Protein 4YWR (pdb70)

Sequence (228 aa):
RPPTVLCFSGLLDPSGGAGLQADIEAIGQSGAHAAIACTALTIIQNSQQVFGFEEATSKELLLAQANAVVGDLPIKCVKSGMLGTTDNIAALAEFLRRAHPDYQYVLLDPVLVANSGGSLGDQATLVKAFVELIPLATLITPNTVELRALTGVTDLDQATQKLFEMGAKAVLVKGGHEDTPDFIKNSLYIDGELAASSSTCPRCSLASFIAGRLALGDSLKKIAVQHHAEETWLFGVL

Organism: Acinetobacter baumannii (strain IS-123) (NCBI:txid903899)

Solvent-accessible surface area: 9865 Å² total; per-residue (Å²): 197,23,0,0,0,0,0,1,3,64,8,80,61,19,66,37,27,20,75,30,8,79,86,8,0,40,109,2,24,4,79,21,9,42,0,19,0,0,101,3,96,26,61,90,139,88,24,121,26,59,128,40,18,57,97,114,105,0,34,55,47,0,78,75,21,40,80,114,58,69,12,106,0,0,12,0,2,13,2,7,44,58,76,0,1,47,4,0,0,95,7,9,127,71,36,115,115,29,58,1,0,0,17,0,28,1,51,12,153,48,54,16,66,13,10,87,66,76,73,3,31,68,22,1,79,69,0,0,52,54,0,32,0,0,0,0,53,27,97,19,0,90,32,7,9,71,33,108,65,35,102,119,0,4,90,84,0,28,89,44,31,10,107,1,0,0,7,25,10,18,100,117,66,76,131,96,94,22,9,4,18,0,35,54,112,13,128,98,39,29,79,32,55,0,34,89,51,79,4,2,6,10,0,0,0,49,4,9,67,65,27,64,29,112,77,0,6,110,73,0,48,85,49,31,55,61,110,107

InterPro domains:
  IPR004399 Hydroxymethylpyrimidine kinase/phosphomethylpyrimidine kinase domain [cd01169] (4-241)
  IPR013749 Pyridoxamine kinase/Phosphomethylpyrimidine kinase [PF08543] (12-241)
  IPR029056 Ribokinase-like [G3DSA:3.40.1190.20] (1-237)
  IPR029056 Ribokinase-like [SSF53613] (1-240)

Radius of gyration: 16.06 Å; Cα contacts (8 Å, |Δi|>4): 546; chains: 1; bounding box: 39×38×37 Å

GO terms:
  GO:0008902 hydroxymethylpyrimidine kinase activity (F, EXP)

Secondary structure (DSSP, 8-state):
--EEEEEEEE-TTSSSBHHHHHHHHHHHTSEEEEEEEEEEEEETTEEEEEEEPPHHHHHHHHHHHTTTS-EEEEEE----SHHHHHHHHHHHHH-TTSEEEE----B-TTS-BSS-HHHHHHHHTTTGGG-SEE--BHHHHHHHHT--SHHHHHHHHHHTT-SEEEEE--TT--SSEEEEEEEETTEEEEEEEEE----HHHHHHHHHTT--HHHHHHHHHHHHHHH-

Foldseek 3Di:
DEEEEEAWADDVQQPDIVSVLQVLLVVLVHHYAYQHQWHWDDHPQETPGIGGDALVSSVVSVVVCPPVGRHAAYEYEQNQDLRSLVSVLVVCVVPLRHAYEYELHQADPNRYGSYDNLVSLVSCLSVQQSHPEYEYELVSLCSNQVDNDSLVSLVSSVVSRHQKYWYWADPPDDCFWTKIFIDGSSHTDDIGIAGVADQRSSLRSNVSVPDDSVVSVVVSRVVRVVVD

CATH classification: 3.40.1190.20

Nearest PDB structures (foldseek):
  4ywr-assembly1_A  TM=1.004E+00  e=5.070E-49  Acinetobacter baumannii AB5075
  4yl5-assembly1_A-2  TM=1.004E+00  e=2.304E-46  Acinetobacter baumannii IS-123
  8g1h-assembly1_A-2  TM=8.966E-01  e=3.156E-20  synthetic construct
  7r8y-assembly1_A  TM=9.106E-01  e=3.017E-19  synthetic construct
  4jjp-assembly1_A  TM=8.764E-01  e=6.530E-19  Clostridioides difficile 630

Structure (mmCIF, N/CA/C/O backbone):
data_4YWR
#
_entry.id   4YWR
#
_cell.length_a   58.820
_cell.length_b   108.100
_cell.length_c   88.880
_cell.angle_alpha   90.000
_cell.angle_beta   90.000
_cell.angle_gamma   90.000
#
_symmetry.space_group_name_H-M   'C 2 2 21'
#
loop_
_entity.id
_entity.type
_entity.pdbx_description
1 polymer 'Putative hydroxymethylpyrimidine kinase/phosphomethylpyrimidine kinase'
2 non-polymer "PYRIDOXAL-5'-PHOSPHATE"
3 water water
#
loop_
_atom_site.group_PDB
_atom_site.id
_atom_site.type_symbol
_atom_site.label_atom_id
_atom_site.label_alt_id
_atom_site.label_comp_id
_atom_site.label_asym_id
_atom_site.label_entity_id
_atom_site.label_seq_id
_atom_site.pdbx_PDB_ins_code
_atom_site.Cartn_x
_atom_site.Cartn_y
_atom_site.Cartn_z
_atom_site.occupancy
_atom_site.B_iso_or_equiv
_atom_site.auth_seq_id
_atom_site.auth_comp_id
_atom_site.auth_asym_id
_atom_site.auth_atom_id
_atom_site.pdbx_PDB_model_num
ATOM 1 N N . ARG A 1 10 ? 15.865 45.618 26.038 1.00 42.59 10 ARG A N 1
ATOM 2 C CA . ARG A 1 10 ? 14.511 45.254 26.460 1.00 42.31 10 ARG A CA 1
ATOM 3 C C . ARG A 1 10 ? 14.481 43.942 27.246 1.00 34.77 10 ARG A C 1
ATOM 4 O O . ARG A 1 10 ? 14.525 42.860 26.662 1.00 36.23 10 ARG A O 1
ATOM 12 N N . PRO A 1 11 ? 14.379 44.044 28.571 1.00 23.39 11 PRO A N 1
ATOM 13 C CA A PRO A 1 11 ? 14.366 42.835 29.399 0.65 16.83 11 PRO A CA 1
ATOM 14 C CA B PRO A 1 11 ? 14.358 42.842 29.410 0.35 18.31 11 PRO A CA 1
ATOM 15 C C . PRO A 1 11 ? 13.135 41.982 29.128 1.00 15.05 11 PRO A C 1
ATOM 16 O O . PRO A 1 11 ? 12.068 42.478 28.766 1.00 16.74 11 PRO A O 1
ATOM 23 N N . THR A 1 12 ? 13.297 40.679 29.314 1.00 14.08 12 THR A N 1
ATOM 24 C CA . THR A 1 12 ? 12.269 39.712 28.965 1.00 12.30 12 THR A CA 1
ATOM 25 C C . THR A 1 12 ? 11.569 39.179 30.205 1.00 11.79 12 THR A C 1
ATOM 26 O O . THR A 1 12 ? 12.203 38.923 31.237 1.00 12.30 12 THR A O 1
ATOM 30 N N . VAL A 1 13 ? 10.250 39.042 30.093 1.00 10.08 13 VAL A N 1
ATOM 31 C CA . VAL A 1 13 ? 9.438 38.295 31.047 1.00 8.99 13 VAL A CA 1
ATOM 32 C C . VAL A 1 13 ? 9.047 36.996 30.373 1.00 10.45 13 VAL A C 1
ATOM 33 O O . VAL A 1 13 ? 8.395 37.019 29.322 1.00 10.55 13 VAL A O 1
ATOM 37 N N . LEU A 1 14 ? 9.421 35.866 30.977 1.00 9.22 14 LEU A N 1
ATOM 38 C CA . LEU A 1 14 ? 9.030 34.554 30.472 1.00 8.10 14 LEU A CA 1
ATOM 39 C C . LEU A 1 14 ? 7.745 34.131 31.175 1.00 8.12 14 LEU A C 1
ATOM 40 O O . LEU A 1 14 ? 7.714 34.012 32.405 1.00 9.65 14 LEU A O 1
ATOM 45 N N . CYS A 1 15 ? 6.692 33.888 30.394 1.00 9.19 15 CYS A N 1
ATOM 46 C CA . CYS A 1 15 ? 5.362 33.600 30.930 1.00 9.55 15 CYS A CA 1
ATOM 47 C C . CYS A 1 15 ? 5.044 32.125 30.767 1.00 9.16 15 CYS A C 1
ATOM 48 O O . CYS A 1 15 ? 5.045 31.612 29.646 1.00 11.29 15 CYS A O 1
ATOM 51 N N . PHE A 1 16 ? 4.756 31.463 31.882 1.00 7.18 16 PHE A N 1
ATOM 52 C CA . PHE A 1 16 ? 4.217 30.106 31.877 1.00 7.82 16 PHE A CA 1
ATOM 53 C C . PHE A 1 16 ? 2.710 30.259 31.974 1.00 8.48 16 PHE A C 1
ATOM 54 O O . PHE A 1 16 ? 2.163 30.409 33.068 1.00 10.20 16 PHE A O 1
ATOM 62 N N . SER A 1 17 ? 2.041 30.233 30.824 1.00 7.85 17 SER A N 1
ATOM 63 C CA . SER A 1 17 ? 0.642 30.629 30.750 1.00 7.91 17 SER A CA 1
ATOM 64 C C . SER A 1 17 ? -0.053 29.783 29.704 1.00 9.67 17 SER A C 1
ATOM 65 O O . SER A 1 17 ? 0.580 29.251 28.787 1.00 10.89 17 SER A O 1
ATOM 68 N N . GLY A 1 18 ? -1.373 29.665 29.853 1.00 9.64 18 GLY A N 1
ATOM 69 C CA . GLY A 1 18 ? -2.157 28.921 28.890 1.00 8.61 18 GLY A CA 1
ATOM 70 C C . GLY A 1 18 ? -2.699 29.789 27.781 1.00 8.86 18 GLY A C 1
ATOM 71 O O . GLY A 1 18 ? -2.787 31.012 27.885 1.00 8.73 18 GLY A O 1
ATOM 72 N N . LEU A 1 19 ? -3.089 29.135 26.689 1.00 7.95 19 LEU A N 1
ATOM 73 C CA A LEU A 1 19 ? -3.645 29.827 25.535 0.57 8.65 19 LEU A CA 1
ATOM 74 C CA B LEU A 1 19 ? -3.645 29.820 25.529 0.43 8.85 19 LEU A CA 1
ATOM 75 C C . LEU A 1 19 ? -5.167 29.781 25.594 1.00 10.72 19 LEU A C 1
ATOM 76 O O . LEU A 1 19 ? -5.763 28.699 25.663 1.00 13.20 19 LEU A O 1
ATOM 85 N N . ASP A 1 20 ? -5.786 30.958 25.547 1.00 8.70 20 ASP A N 1
ATOM 86 C CA . ASP A 1 20 ? -7.232 31.119 25.461 1.00 10.30 20 ASP A CA 1
ATOM 87 C C . ASP A 1 20 ? -7.559 31.549 24.041 1.00 11.66 20 ASP A C 1
ATOM 88 O O . ASP A 1 20 ? -7.278 32.698 23.674 1.00 11.64 20 ASP A O 1
ATOM 93 N N . PRO A 1 21 ? -8.131 30.672 23.208 1.00 9.09 21 PRO A N 1
ATOM 94 C CA . PRO A 1 21 ? -8.373 31.038 21.800 1.00 11.27 21 PRO A CA 1
ATOM 95 C C . PRO A 1 21 ? -9.194 32.293 21.618 1.00 12.45 21 PRO A C 1
ATOM 96 O O . PRO A 1 21 ? -9.022 32.986 20.611 1.00 12.20 21 PRO A O 1
ATOM 100 N N . SER A 1 22 ? -10.128 32.584 22.524 1.00 11.34 22 SER A N 1
ATOM 101 C CA . SER A 1 22 ? -10.959 33.764 22.343 1.00 13.56 22 SER A CA 1
ATOM 102 C C . SER A 1 22 ? -10.213 35.053 22.639 1.00 11.57 22 SER A C 1
ATOM 103 O O . SER A 1 22 ? -10.735 36.125 22.333 1.00 14.34 22 SER A O 1
ATOM 106 N N . GLY A 1 23 ? -9.024 34.975 23.231 1.00 11.25 23 GLY A N 1
ATOM 107 C CA . GLY A 1 23 ? -8.188 36.146 23.398 1.00 13.31 23 GLY A CA 1
ATOM 108 C C . GLY A 1 23 ? -8.559 37.041 24.555 1.00 17.90 23 GLY A C 1
ATOM 109 O O . GLY A 1 23 ? -8.066 38.172 24.622 1.00 22.85 23 GLY A O 1
ATOM 110 N N . GLY A 1 24 ? -9.414 36.581 25.465 1.00 13.86 24 GLY A N 1
ATOM 111 C CA . GLY A 1 24 ? -9.813 37.400 26.595 1.00 15.53 24 GLY A CA 1
ATOM 112 C C . GLY A 1 24 ? -8.878 37.285 27.778 1.00 17.08 24 GLY A C 1
ATOM 113 O O . GLY A 1 24 ? -8.844 38.163 28.647 1.00 20.25 24 GLY A O 1
ATOM 114 N N . ALA A 1 25 ? -8.103 36.208 27.818 1.00 11.44 25 ALA A N 1
ATOM 115 C CA . ALA A 1 25 ? -7.263 35.916 28.966 1.00 11.56 25 ALA A CA 1
ATOM 116 C C . ALA A 1 25 ? -6.059 35.113 28.502 1.00 13.12 25 ALA A C 1
ATOM 117 O O . ALA A 1 25 ? -5.864 34.881 27.304 1.00 14.77 25 ALA A O 1
ATOM 119 N N . GLY A 1 26 ? -5.241 34.700 29.466 1.00 10.53 26 GLY A N 1
ATOM 120 C CA . GLY A 1 26 ? -4.137 33.814 29.144 1.00 10.17 26 GLY A CA 1
ATOM 121 C C . GLY A 1 26 ? -2.948 34.537 28.542 1.00 13.13 26 GLY A C 1
ATOM 122 O O . GLY A 1 26 ? -2.726 35.735 28.748 1.00 12.07 26 GLY A O 1
ATOM 123 N N . LEU A 1 27 ? -2.163 33.781 27.777 1.00 10.13 27 LEU A N 1
ATOM 124 C CA . LEU A 1 27 ? -0.895 34.327 27.315 1.00 10.46 27 LEU A CA 1
ATOM 125 C C . LEU A 1 27 ? -1.104 35.527 26.401 1.00 11.26 27 LEU A C 1
ATOM 126 O O . LEU A 1 27 ? -0.226 36.389 26.311 1.00 9.92 27 LEU A O 1
ATOM 131 N N . GLN A 1 28 ? -2.261 35.619 25.735 1.00 7.51 28 GLN A N 1
ATOM 132 C CA . GLN A 1 28 ? -2.535 36.815 24.938 1.00 9.22 28 GLN A CA 1
ATOM 133 C C . GLN A 1 28 ? -2.609 38.051 25.827 1.00 11.38 28 GLN A C 1
ATOM 134 O O . GLN A 1 28 ? -2.046 39.103 25.498 1.00 11.27 28 GLN A O 1
ATOM 140 N N . ALA A 1 29 ? -3.308 37.948 26.955 1.00 10.42 29 ALA A N 1
ATOM 141 C CA . ALA A 1 29 ? -3.349 39.075 27.877 1.00 12.21 29 ALA A CA 1
ATOM 142 C C . ALA A 1 29 ? -1.973 39.360 28.466 1.00 12.12 29 ALA A C 1
ATOM 143 O O . ALA A 1 29 ? -1.635 40.527 28.701 1.00 11.09 29 ALA A O 1
ATOM 145 N N . ASP A 1 30 ? -1.160 38.324 28.698 1.00 10.70 30 ASP A N 1
ATOM 146 C CA . ASP A 1 30 ? 0.210 38.553 29.161 1.00 10.49 30 ASP A CA 1
ATOM 147 C C . ASP A 1 30 ? 0.998 39.361 28.143 1.00 10.36 30 ASP A C 1
ATOM 148 O O . ASP A 1 30 ? 1.710 40.305 28.497 1.00 11.51 30 ASP A O 1
ATOM 153 N N . ILE A 1 31 ? 0.910 38.965 26.868 1.00 8.87 31 ILE A N 1
ATOM 154 C CA . ILE A 1 31 ? 1.635 39.649 25.799 1.00 8.35 31 ILE A CA 1
ATOM 155 C C . ILE A 1 31 ? 1.248 41.121 25.756 1.00 11.32 31 ILE A C 1
ATOM 156 O O . ILE A 1 31 ? 2.107 42.009 25.677 1.00 12.70 31 ILE A O 1
ATOM 161 N N . GLU A 1 32 ? -0.056 41.403 25.819 1.00 10.28 32 GLU A N 1
ATOM 162 C CA . GLU A 1 32 ? -0.519 42.783 25.751 1.00 12.20 32 GLU A CA 1
ATOM 163 C C . GLU A 1 32 ? -0.027 43.591 26.948 1.00 13.46 32 GLU A C 1
ATOM 164 O O . GLU A 1 32 ? 0.490 44.706 26.790 1.00 14.47 32 GLU A O 1
ATOM 170 N N . ALA A 1 33 ? -0.175 43.041 28.156 1.00 10.91 33 ALA A N 1
ATOM 171 C CA . ALA A 1 33 ? 0.226 43.780 29.350 1.00 12.41 33 ALA A CA 1
ATOM 172 C C . ALA A 1 33 ? 1.732 43.992 29.389 1.00 13.16 33 ALA A C 1
ATOM 173 O O . ALA A 1 33 ? 2.203 45.081 29.735 1.00 12.87 33 ALA A O 1
ATOM 175 N N . ILE A 1 34 ? 2.507 42.960 29.060 1.00 10.02 34 ILE A N 1
ATOM 176 C CA . ILE A 1 34 ? 3.955 43.098 29.139 1.00 9.67 34 ILE A CA 1
ATOM 177 C C . ILE A 1 34 ? 4.450 44.108 28.119 1.00 13.84 34 ILE A C 1
ATOM 178 O O . ILE A 1 34 ? 5.337 44.917 28.415 1.00 13.67 34 ILE A O 1
ATOM 183 N N . GLY A 1 35 ? 3.870 44.102 26.917 1.00 13.51 35 GLY A N 1
ATOM 184 C CA . GLY A 1 35 ? 4.243 45.111 25.938 1.00 13.58 35 GLY A CA 1
ATOM 185 C C . GLY A 1 35 ? 3.951 46.516 26.428 1.00 17.88 35 GLY A C 1
ATOM 186 O O . GLY A 1 35 ? 4.762 47.432 26.252 1.00 18.97 35 GLY A O 1
ATOM 187 N N . GLN A 1 36 ? 2.799 46.703 27.077 1.00 16.01 36 GLN A N 1
ATOM 188 C CA . GLN A 1 36 ? 2.467 48.027 27.588 1.00 16.30 36 GLN A CA 1
ATOM 189 C C . GLN A 1 36 ? 3.368 48.426 28.750 1.00 14.14 36 GLN A C 1
ATOM 190 O O . GLN A 1 36 ? 3.616 49.623 28.954 1.00 18.10 36 GLN A O 1
ATOM 196 N N . SER A 1 37 ? 3.884 47.451 29.500 1.00 14.00 37 SER A N 1
ATOM 197 C CA . SER A 1 37 ? 4.802 47.754 30.595 1.00 14.77 37 SER A CA 1
ATOM 198 C C . SER A 1 37 ? 6.166 48.212 30.102 1.00 16.63 37 SER A C 1
ATOM 199 O O . SER A 1 37 ? 6.913 48.827 30.870 1.00 15.93 37 SER A O 1
ATOM 202 N N . GLY A 1 38 ? 6.508 47.930 28.846 1.00 16.53 38 GLY A N 1
ATOM 203 C CA . GLY A 1 38 ? 7.800 48.304 28.310 1.00 16.30 38 GLY A CA 1
ATOM 204 C C . GLY A 1 38 ? 8.812 47.181 28.231 1.00 14.72 38 GLY A C 1
ATOM 205 O O . GLY A 1 38 ? 9.947 47.425 27.803 1.00 19.68 38 GLY A O 1
ATOM 206 N N . ALA A 1 39 ? 8.443 45.971 28.633 1.00 14.59 39 ALA A N 1
ATOM 207 C CA . ALA A 1 39 ? 9.320 44.814 28.581 1.00 14.89 39 ALA A CA 1
ATOM 208 C C . ALA A 1 39 ? 8.955 43.946 27.383 1.00 15.20 39 ALA A C 1
ATOM 209 O O . ALA A 1 39 ? 7.995 44.209 26.654 1.00 16.06 39 ALA A O 1
ATOM 211 N N . HIS A 1 40 ? 9.735 42.889 27.179 1.00 14.52 40 HIS A N 1
ATOM 212 C CA . HIS A 1 40 ? 9.482 41.932 26.112 1.00 13.31 40 HIS A CA 1
ATOM 213 C C . HIS A 1 40 ? 8.898 40.654 26.693 1.00 12.89 40 HIS A C 1
ATOM 214 O O . HIS A 1 40 ? 9.382 40.150 27.708 1.00 13.98 40 HIS A O 1
ATOM 221 N N . ALA A 1 41 ? 7.852 40.132 26.055 1.00 10.86 41 ALA A N 1
ATOM 222 C CA . ALA A 1 41 ? 7.223 38.900 26.511 1.00 9.56 41 ALA A CA 1
ATOM 223 C C . ALA A 1 41 ? 7.797 37.697 25.769 1.00 10.63 41 ALA A C 1
ATOM 224 O O . ALA A 1 41 ? 7.910 37.709 24.539 1.00 12.38 41 ALA A O 1
ATOM 226 N N . ALA A 1 42 ? 8.138 36.657 26.525 1.00 10.22 42 ALA A N 1
ATOM 227 C CA . ALA A 1 42 ? 8.417 35.333 25.987 1.00 10.05 42 ALA A CA 1
ATOM 228 C C . ALA A 1 42 ? 7.445 34.361 26.638 1.00 8.19 42 ALA A C 1
ATOM 229 O O . ALA A 1 42 ? 6.937 34.625 27.729 1.00 9.30 42 ALA A O 1
ATOM 231 N N . ILE A 1 43 ? 7.156 33.249 25.955 1.00 7.85 43 ILE A N 1
ATOM 232 C CA . ILE A 1 43 ? 6.035 32.390 26.332 1.00 8.27 43 ILE A CA 1
ATOM 233 C C . ILE A 1 43 ? 6.469 30.930 26.388 1.00 10.03 43 ILE A C 1
ATOM 234 O O . ILE A 1 43 ? 7.025 30.393 25.424 1.00 11.38 43 ILE A O 1
ATOM 239 N N . ALA A 1 44 ? 6.175 30.279 27.500 1.00 8.31 44 ALA A N 1
ATOM 240 C CA . ALA A 1 44 ? 6.215 28.823 27.606 1.00 10.54 44 ALA A CA 1
ATOM 241 C C . ALA A 1 44 ? 4.769 28.390 27.827 1.00 10.90 44 ALA A C 1
ATOM 242 O O . ALA A 1 44 ? 4.238 28.520 28.934 1.00 10.18 44 ALA A O 1
ATOM 244 N N . CYS A 1 45 ? 4.123 27.904 26.765 1.00 7.83 45 CYS A N 1
ATOM 245 C CA . CYS A 1 45 ? 2.689 27.622 26.805 1.00 6.72 45 CYS A CA 1
ATOM 246 C C . CYS A 1 45 ? 2.402 26.346 27.588 1.00 8.16 45 CYS A C 1
ATOM 247 O O . CYS A 1 45 ? 2.908 25.270 27.248 1.00 9.13 45 CYS A O 1
ATOM 250 N N . THR A 1 46 ? 1.575 26.473 28.640 1.00 6.85 46 THR A N 1
ATOM 251 C CA . THR A 1 46 ? 1.259 25.388 29.550 1.00 6.77 46 THR A CA 1
ATOM 252 C C . THR A 1 46 ? 0.053 24.576 29.118 1.00 8.05 46 THR A C 1
ATOM 253 O O . THR A 1 46 ? -0.156 23.486 29.656 1.00 9.23 46 THR A O 1
ATOM 257 N N . ALA A 1 47 ? -0.757 25.099 28.193 1.00 8.25 47 ALA A N 1
ATOM 258 C CA . ALA A 1 47 ? -1.977 24.407 27.800 1.00 7.46 47 ALA A CA 1
ATOM 259 C C . ALA A 1 47 ? -2.582 25.094 26.592 1.00 10.14 47 ALA A C 1
ATOM 260 O O . ALA A 1 47 ? -2.523 26.318 26.469 1.00 10.15 47 ALA A O 1
ATOM 262 N N . LEU A 1 48 ? -3.172 24.293 25.715 1.00 8.89 48 LEU A N 1
ATOM 263 C CA . LEU A 1 48 ? -4.028 24.787 24.649 1.00 7.93 48 LEU A CA 1
ATOM 264 C C . LEU A 1 48 ? -5.456 24.572 25.126 1.00 7.90 48 LEU A C 1
ATOM 265 O O . LEU A 1 48 ? -5.916 23.428 25.235 1.00 11.49 48 LEU A O 1
ATOM 270 N N . THR A 1 49 ? -6.125 25.653 25.504 1.00 9.37 49 THR A N 1
ATOM 271 C CA . THR A 1 49 ? -7.485 25.509 26.004 1.00 9.60 49 THR A CA 1
ATOM 272 C C . THR A 1 49 ? -8.490 25.640 24.867 1.00 9.00 49 THR A C 1
ATOM 273 O O . THR A 1 49 ? -8.202 26.178 23.793 1.00 11.17 49 THR A O 1
ATOM 277 N N . ILE A 1 50 ? -9.671 25.078 25.105 1.00 10.17 50 ILE A N 1
ATOM 278 C CA A ILE A 1 50 ? -10.816 25.185 24.210 0.40 10.16 50 ILE A CA 1
ATOM 279 C CA B ILE A 1 50 ? -10.811 25.193 24.206 0.60 9.85 50 ILE A CA 1
ATOM 280 C C . ILE A 1 50 ? -11.856 25.958 25.001 1.00 11.78 50 ILE A C 1
ATOM 281 O O . ILE A 1 50 ? -12.477 25.403 25.911 1.00 11.73 50 ILE A O 1
ATOM 290 N N . GLN A 1 51 ? -12.021 27.244 24.698 1.00 10.62 51 GLN A N 1
ATOM 291 C CA . GLN A 1 51 ? -12.884 28.058 25.543 1.00 12.28 51 GLN A CA 1
ATOM 292 C C . GLN A 1 51 ? -13.206 29.350 24.819 1.00 14.53 51 GLN A C 1
ATOM 293 O O . GLN A 1 51 ? -12.544 29.723 23.848 1.00 14.75 51 GLN A O 1
ATOM 299 N N . ASN A 1 52 ? -14.234 30.027 25.317 1.00 17.22 52 ASN A N 1
ATOM 300 C CA . ASN A 1 52 ? -14.574 31.370 24.874 1.00 14.61 52 ASN A CA 1
ATOM 301 C C . ASN A 1 52 ? -15.005 32.150 26.115 1.00 20.00 52 ASN A C 1
ATOM 302 O O . ASN A 1 52 ? -14.842 31.679 27.246 1.00 20.58 52 ASN A O 1
ATOM 307 N N . SER A 1 53 ? -15.584 33.340 25.914 1.00 23.10 53 SER A N 1
ATOM 308 C CA . SER A 1 53 ? -15.925 34.179 27.060 1.00 22.02 53 SER A CA 1
ATOM 309 C C . SER A 1 53 ? -16.973 33.542 27.959 1.00 29.10 53 SER A C 1
ATOM 310 O O . SER A 1 53 ? -17.111 33.948 29.118 1.00 36.31 53 SER A O 1
ATOM 313 N N . GLN A 1 54 ? -17.712 32.556 27.460 1.00 22.10 54 GLN A N 1
ATOM 314 C CA . GLN A 1 54 ? -18.850 32.029 28.192 1.00 27.42 54 GLN A CA 1
ATOM 315 C C . GLN A 1 54 ? -18.554 30.739 28.941 1.00 25.96 54 GLN A C 1
ATOM 316 O O . GLN A 1 54 ? -19.246 30.446 29.922 1.00 27.64 54 GLN A O 1
ATOM 322 N N . GLN A 1 55 ? -17.560 29.968 28.514 1.00 21.69 55 GLN A N 1
ATOM 323 C CA . GLN A 1 55 ? -17.346 28.660 29.118 1.00 21.23 55 GLN A CA 1
ATOM 324 C C . GLN A 1 55 ? -16.019 28.089 28.652 1.00 22.24 55 GLN A C 1
ATOM 325 O O . GLN A 1 55 ? -15.468 28.492 27.621 1.00 18.07 55 GLN A O 1
ATOM 331 N N . VAL A 1 56 ? -15.519 27.134 29.435 1.00 16.48 56 VAL A N 1
ATOM 332 C CA . VAL A 1 56 ? -14.353 26.337 29.077 1.00 14.51 56 VAL A CA 1
ATOM 333 C C . VAL A 1 56 ? -14.849 24.965 28.664 1.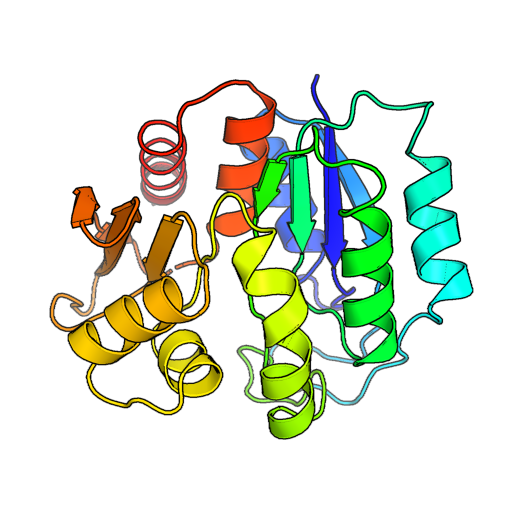00 18.07 56 VAL A C 1
ATOM 334 O O . VAL A 1 56 ? -15.525 24.281 29.444 1.00 20.56 56 VAL A O 1
ATOM 338 N N . PHE A 1 57 ? -14.546 24.569 27.428 1.00 15.54 57 PHE A N 1
ATOM 339 C CA . PHE A 1 57 ? -14.962 23.251 26.968 1.00 15.60 57 PHE A CA 1
ATOM 340 C C . PHE A 1 57 ? -13.966 22.182 27.390 1.00 18.75 57 PHE A C 1
ATOM 341 O O . PHE A 1 57 ? -14.356 21.036 27.642 1.00 20.98 57 PHE A O 1
ATOM 349 N N . GLY A 1 58 ? -12.696 22.541 27.489 1.00 14.38 58 GLY A N 1
ATOM 350 C CA . GLY A 1 58 ? -11.672 21.597 27.881 1.00 13.85 58 GLY A CA 1
ATOM 351 C C . GLY A 1 58 ? -10.318 22.216 27.640 1.00 13.46 58 GLY A C 1
ATOM 352 O O . GLY A 1 58 ? -10.205 23.391 27.291 1.00 12.40 58 GLY A O 1
ATOM 353 N N . PHE A 1 59 ? -9.284 21.414 27.856 1.00 12.40 59 PHE A N 1
ATOM 354 C CA . PHE A 1 59 ? -7.957 21.894 27.507 1.00 10.20 59 PHE A CA 1
ATOM 355 C C . PHE A 1 59 ? -7.021 20.708 27.382 1.00 14.10 59 PHE A C 1
ATOM 356 O O . PHE A 1 59 ? -7.263 19.635 27.946 1.00 14.73 59 PHE A O 1
ATOM 364 N N . GLU A 1 60 ? -5.956 20.918 26.614 1.00 11.45 60 GLU A N 1
ATOM 365 C CA A GLU A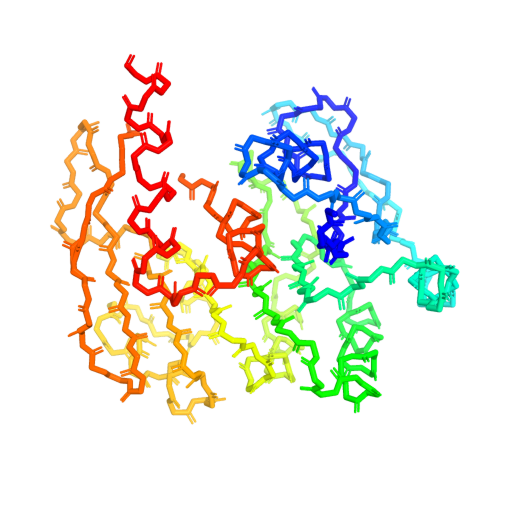 1 60 ? -4.894 19.938 26.453 0.52 11.83 60 GLU A CA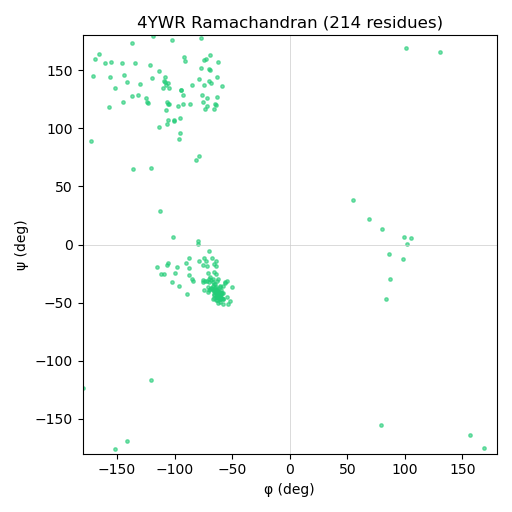 1
ATOM 366 C CA B GLU A 1 60 ? -4.891 19.936 26.456 0.48 11.93 60 GLU A CA 1
ATOM 367 C C . GLU A 1 60 ? -3.661 20.530 27.116 1.00 13.07 60 GLU A C 1
ATOM 368 O O . GLU A 1 60 ? -3.070 21.480 26.597 1.00 10.61 60 GLU A O 1
ATOM 379 N N . ALA A 1 61 ? -3.308 19.998 28.279 1.00 11.21 61 ALA A N 1
ATOM 380 C CA . ALA A 1 61 ? -2.150 20.513 28.983 1.00 11.96 61 ALA A CA 1
ATOM 381 C C . ALA A 1 61 ? -0.882 20.143 28.238 1.00 12.40 61 ALA A C 1
ATOM 382 O O . ALA A 1 61 ? -0.738 19.031 27.729 1.00 15.23 61 ALA A O 1
ATOM 384 N N . THR A 1 62 ? 0.054 21.081 28.200 1.00 10.66 62 THR A N 1
ATOM 385 C CA . THR A 1 62 ? 1.365 20.793 27.643 1.00 9.02 62 THR A CA 1
ATOM 386 C C . THR A 1 62 ? 2.094 19.812 28.546 1.00 12.90 62 THR A C 1
ATOM 387 O O . THR A 1 62 ? 2.023 19.921 29.769 1.00 13.16 62 THR A O 1
ATOM 391 N N . SER A 1 63 ? 2.790 18.846 27.949 1.00 13.79 63 SER A N 1
ATOM 392 C CA . SER A 1 63 ? 3.593 17.941 28.763 1.00 14.06 63 SER A CA 1
ATOM 393 C C . SER A 1 63 ? 4.690 18.719 29.490 1.00 13.14 63 SER A C 1
ATOM 394 O O . SER A 1 63 ? 5.101 19.798 29.070 1.00 12.77 63 SER A O 1
ATOM 397 N N . LYS A 1 64 ? 5.180 18.151 30.595 1.00 15.14 64 LYS A 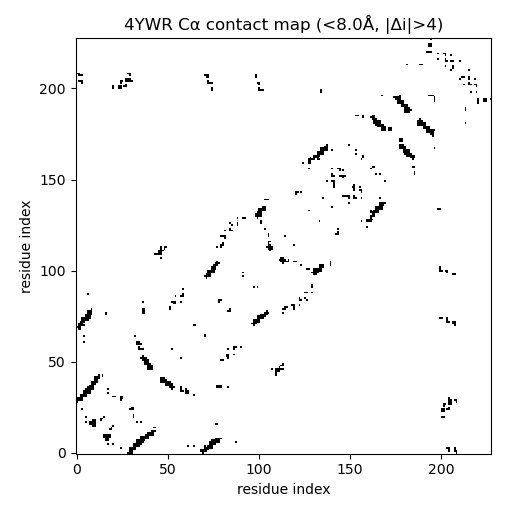N 1
ATOM 398 C CA . LYS A 1 64 ? 6.273 18.818 31.293 1.00 16.77 64 LYS A CA 1
ATOM 399 C C . LYS A 1 64 ? 7.488 18.947 30.384 1.00 17.07 64 LYS A C 1
ATOM 400 O O . LYS A 1 64 ? 8.189 19.962 30.415 1.00 17.10 64 LYS A O 1
ATOM 406 N N . GLU A 1 65 ? 7.725 17.947 29.532 1.00 16.23 65 GLU A N 1
ATOM 407 C CA . GLU A 1 65 ? 8.886 17.984 28.649 1.00 13.98 65 GLU A CA 1
ATOM 408 C C . GLU A 1 65 ? 8.780 19.112 27.629 1.00 13.43 65 GLU A C 1
ATOM 409 O O . GLU A 1 65 ? 9.741 19.858 27.406 1.00 13.61 65 GLU A O 1
ATOM 415 N N . LEU A 1 66 ? 7.614 19.256 27.000 1.00 12.04 66 LEU A N 1
ATOM 416 C CA . LEU A 1 66 ? 7.455 20.315 26.011 1.00 12.49 66 LEU A CA 1
ATOM 417 C C . LEU A 1 66 ? 7.403 21.688 26.674 1.00 11.02 66 LEU A C 1
ATOM 418 O O . LEU A 1 66 ? 7.865 22.676 26.093 1.00 12.27 66 LEU A O 1
ATOM 423 N N . LEU A 1 67 ? 6.876 21.766 27.898 1.00 11.22 67 LEU A N 1
ATOM 424 C CA . LEU A 1 67 ? 6.867 23.033 28.627 1.00 9.22 67 LEU A CA 1
ATOM 425 C C . LEU A 1 67 ? 8.287 23.511 28.894 1.00 11.61 67 LEU A C 1
ATOM 426 O O . LEU A 1 67 ? 8.637 24.666 28.613 1.00 11.38 67 LEU A O 1
ATOM 431 N N . LEU A 1 68 ? 9.123 22.631 29.439 1.00 10.56 68 LEU A N 1
ATOM 432 C CA . LEU A 1 68 ? 10.500 23.016 29.730 1.00 10.27 68 LEU A CA 1
ATOM 433 C C . LEU A 1 68 ? 11.300 23.241 28.456 1.00 11.22 68 LEU A C 1
ATOM 434 O O . LEU A 1 68 ? 12.211 24.072 28.446 1.00 12.53 68 LEU A O 1
ATOM 439 N N . ALA A 1 69 ? 10.968 22.527 27.371 1.00 10.88 69 ALA A N 1
ATOM 440 C CA . ALA A 1 69 ? 11.673 22.747 26.110 1.00 10.53 69 ALA A CA 1
ATOM 441 C C . ALA A 1 69 ? 11.443 24.159 25.594 1.00 9.81 69 ALA A C 1
ATOM 442 O O . ALA A 1 69 ? 12.386 24.822 25.144 1.00 11.22 69 ALA A O 1
ATOM 444 N N . GLN A 1 70 ? 10.198 24.648 25.678 1.00 10.89 70 GLN A N 1
ATOM 445 C CA . GLN A 1 70 ? 9.917 26.031 25.293 1.00 9.19 70 GLN A CA 1
ATOM 446 C C . GLN A 1 70 ? 10.697 27.004 26.154 1.00 8.64 70 GLN A C 1
ATOM 447 O O . GLN A 1 70 ? 11.334 27.932 25.645 1.00 11.89 70 GLN A O 1
ATOM 453 N N . ALA A 1 71 ? 10.630 26.820 27.475 1.00 9.24 71 ALA A N 1
ATOM 454 C CA . ALA A 1 71 ? 11.315 27.721 28.389 1.00 8.59 71 ALA A CA 1
ATOM 455 C C . ALA A 1 71 ? 12.815 27.714 28.145 1.00 11.65 71 ALA A C 1
ATOM 456 O O . ALA A 1 71 ? 13.456 28.771 28.121 1.00 11.29 71 ALA A O 1
ATOM 458 N N . ASN A 1 72 ? 13.396 26.522 27.972 1.00 10.32 72 ASN A N 1
ATOM 459 C CA . ASN A 1 72 ? 14.841 26.432 27.824 1.00 11.32 72 ASN A CA 1
ATOM 460 C C . ASN A 1 72 ? 15.318 26.988 26.491 1.00 12.28 72 ASN A C 1
ATOM 461 O O . ASN A 1 72 ? 16.475 27.405 26.389 1.00 15.45 72 ASN A O 1
ATOM 466 N N . ALA A 1 73 ? 14.453 27.013 25.478 1.00 13.50 73 ALA A N 1
ATOM 467 C CA . ALA A 1 73 ? 14.829 27.649 24.221 1.00 17.02 73 ALA A CA 1
ATOM 468 C C . ALA A 1 73 ? 15.026 29.146 24.406 1.00 15.49 73 ALA A C 1
ATOM 469 O O . ALA A 1 73 ? 15.879 29.747 23.741 1.00 18.64 73 ALA A O 1
ATOM 471 N N . VAL A 1 74 ? 14.243 29.752 25.299 1.00 14.31 74 VAL A N 1
ATOM 472 C CA . VAL A 1 74 ? 14.341 31.181 25.573 1.00 15.94 74 VAL A CA 1
ATOM 473 C C . VAL A 1 74 ? 15.584 31.468 26.405 1.00 17.25 74 VAL A C 1
ATOM 474 O O . VAL A 1 74 ? 16.269 32.478 26.202 1.00 15.53 74 VAL A O 1
ATOM 478 N N . VAL A 1 75 ? 15.879 30.590 27.368 1.00 16.45 75 VAL A N 1
ATOM 479 C CA . VAL A 1 75 ? 17.072 30.751 28.193 1.00 16.54 75 VAL A CA 1
ATOM 480 C C . VAL A 1 75 ? 18.309 30.755 27.308 1.00 22.10 75 VAL A C 1
ATOM 481 O O . VAL A 1 75 ? 18.440 29.954 26.371 1.00 28.11 75 VAL A O 1
ATOM 485 N N . GLY A 1 76 ? 19.223 31.673 27.597 1.00 20.59 76 GLY A N 1
ATOM 486 C CA . GLY A 1 76 ? 20.442 31.809 26.840 1.00 32.68 76 GLY A CA 1
ATOM 487 C C . GLY A 1 76 ? 20.328 32.706 25.624 1.00 39.75 76 GLY A C 1
ATOM 488 O O . GLY A 1 76 ? 21.323 33.326 25.233 1.00 41.89 76 GLY A O 1
ATOM 489 N N . ASP A 1 77 ? 19.145 32.780 25.008 1.00 32.10 77 ASP A N 1
ATOM 490 C CA . ASP A 1 77 ? 18.933 33.691 23.891 1.00 23.61 77 ASP A CA 1
ATOM 491 C C . ASP A 1 77 ? 18.464 35.062 24.353 1.00 21.10 77 ASP A C 1
ATOM 492 O O . ASP A 1 77 ? 18.942 36.083 23.843 1.00 28.14 77 ASP A O 1
ATOM 497 N N . LEU A 1 78 ? 17.546 35.104 25.304 1.00 18.51 78 LEU A N 1
ATOM 498 C CA . LEU A 1 78 ? 16.931 36.348 25.735 1.00 19.04 78 LEU A CA 1
ATOM 499 C C . LEU A 1 78 ? 17.316 36.693 27.170 1.00 20.94 78 LEU A C 1
ATOM 500 O O . LEU A 1 78 ? 17.530 35.804 27.999 1.00 18.89 78 LEU A O 1
ATOM 505 N N . PRO A 1 79 ? 17.385 37.968 27.486 1.00 20.14 79 PRO A N 1
ATOM 506 C CA . PRO A 1 79 ? 17.734 38.415 28.847 1.00 21.95 79 PRO A CA 1
ATOM 507 C C . PRO A 1 79 ? 16.528 38.311 29.776 1.00 20.47 79 PRO A C 1
ATOM 508 O O . PRO A 1 79 ? 15.868 39.298 30.116 1.00 17.92 79 PRO A O 1
ATOM 512 N N . ILE A 1 80 ? 16.239 37.073 30.187 1.00 14.61 80 ILE A N 1
ATOM 513 C CA . ILE A 1 80 ? 15.150 36.818 31.124 1.00 10.66 80 ILE A CA 1
ATOM 514 C C . ILE A 1 80 ? 15.477 37.471 32.451 1.00 15.69 80 ILE A C 1
ATOM 515 O O . ILE A 1 80 ? 16.499 37.162 33.076 1.00 16.92 80 ILE A O 1
ATOM 520 N N . LYS A 1 81 ? 14.614 38.376 32.887 1.00 12.60 81 LYS A N 1
ATOM 521 C CA . LYS A 1 81 ? 14.751 38.961 34.213 1.00 13.81 81 LYS A CA 1
ATOM 522 C C . LYS A 1 81 ? 13.643 38.539 35.154 1.00 16.59 81 LYS A C 1
ATOM 523 O O . LYS A 1 81 ? 13.843 38.539 36.373 1.00 16.96 81 LYS A O 1
ATOM 529 N N . CYS A 1 82 ? 12.480 38.176 34.623 1.00 10.60 82 CYS A N 1
ATOM 530 C CA . CYS A 1 82 ? 11.364 37.826 35.478 1.00 10.76 82 CYS A CA 1
ATOM 531 C C . CYS A 1 82 ? 10.594 36.703 34.806 1.00 9.10 82 CYS A C 1
ATOM 532 O O . CYS A 1 82 ? 10.541 36.623 33.577 1.00 11.97 82 CYS A O 1
ATOM 535 N N . VAL A 1 83 ? 10.049 35.813 35.630 1.00 7.78 83 VAL A N 1
ATOM 536 C CA . VAL A 1 83 ? 9.109 34.792 35.201 1.00 9.12 83 VAL A CA 1
ATOM 537 C C . VAL A 1 83 ? 7.741 35.181 35.737 1.00 9.76 83 VAL A C 1
ATOM 538 O O . VAL A 1 83 ? 7.629 35.740 36.831 1.00 9.48 83 VAL A O 1
ATOM 542 N N . LYS A 1 84 ? 6.701 34.910 34.958 1.00 9.36 84 LYS A N 1
ATOM 543 C CA . LYS A 1 84 ? 5.333 35.076 35.430 1.00 8.21 84 LYS A CA 1
ATOM 544 C C . LYS A 1 84 ? 4.596 33.788 35.114 1.00 8.78 84 LYS A C 1
ATOM 545 O O . LYS A 1 84 ? 4.786 33.215 34.040 1.00 9.31 84 LYS A O 1
ATOM 551 N N . SER A 1 85 ? 3.771 33.308 36.041 1.00 6.85 85 SER A N 1
ATOM 552 C CA . SER A 1 85 ? 2.948 32.141 35.736 1.00 8.69 85 SER A CA 1
ATOM 553 C C . SER A 1 85 ? 1.479 32.496 35.868 1.00 10.08 85 SER A C 1
ATOM 554 O O . SER A 1 85 ? 1.097 33.310 36.714 1.00 9.29 85 SER A O 1
ATOM 557 N N . GLY A 1 86 ? 0.672 31.918 34.978 1.00 7.67 86 GLY A N 1
ATOM 558 C CA . GLY A 1 86 ? -0.771 31.989 35.108 1.00 8.02 86 GLY A CA 1
ATOM 559 C C . GLY A 1 86 ? -1.313 30.583 35.214 1.00 8.83 86 GLY A C 1
ATOM 560 O O . GLY A 1 86 ? -0.995 29.852 36.157 1.00 9.06 86 GLY A O 1
ATOM 561 N N . MET A 1 87 ? -2.117 30.188 34.234 1.00 8.88 87 MET A N 1
ATOM 562 C CA . MET A 1 87 ? -2.598 28.820 34.191 1.00 7.49 87 MET A CA 1
ATOM 563 C C . MET A 1 87 ? -1.432 27.866 34.026 1.00 7.86 87 MET A C 1
ATOM 564 O O . MET A 1 87 ? -0.620 28.009 33.109 1.00 9.23 87 MET A O 1
ATOM 569 N N . LEU A 1 88 ? -1.359 26.881 34.913 1.00 9.57 88 LEU A N 1
ATOM 570 C CA . LEU A 1 88 ? -0.402 25.802 34.764 1.00 9.31 88 LEU A CA 1
ATOM 571 C C . LEU A 1 88 ? -1.051 24.478 34.408 1.00 12.47 88 LEU A C 1
ATOM 572 O O . LEU A 1 88 ? -0.394 23.628 33.800 1.00 13.59 88 LEU A O 1
ATOM 577 N N . GLY A 1 89 ? -2.316 24.294 34.769 1.00 12.25 89 GLY A N 1
ATOM 578 C CA . GLY A 1 89 ? -3.132 23.169 34.289 1.00 14.89 89 GLY A CA 1
ATOM 579 C C . GLY A 1 89 ? -2.978 21.877 35.049 1.00 19.04 89 GLY A C 1
ATOM 580 O O . GLY A 1 89 ? -3.974 21.238 35.404 1.00 19.79 89 GLY A O 1
ATOM 581 N N . THR A 1 90 ? -1.740 21.467 35.314 1.00 14.35 90 THR A N 1
ATOM 582 C CA . THR A 1 90 ? -1.468 20.167 35.906 1.00 12.92 90 THR A CA 1
ATOM 583 C C . THR A 1 90 ? -0.450 20.316 37.020 1.00 14.88 90 THR A C 1
ATOM 584 O O . THR A 1 90 ? 0.351 21.254 37.033 1.00 13.48 90 THR A O 1
ATOM 588 N N . THR A 1 91 ? -0.471 19.350 37.939 1.00 16.02 91 THR A N 1
ATOM 589 C CA . THR A 1 91 ? 0.549 19.331 38.980 1.00 13.36 91 THR A CA 1
ATOM 590 C C . THR A 1 91 ? 1.930 19.049 38.400 1.00 15.08 91 THR A C 1
ATOM 591 O O . THR A 1 91 ? 2.932 19.527 38.942 1.00 15.94 91 THR A O 1
ATOM 595 N N . ASP A 1 92 ? 2.004 18.295 37.299 1.00 15.46 92 ASP A N 1
ATOM 596 C CA . ASP A 1 92 ? 3.278 18.111 36.609 1.00 16.64 92 ASP A CA 1
ATOM 597 C C . ASP A 1 92 ? 3.854 19.447 36.168 1.00 14.63 92 ASP A C 1
ATOM 598 O O . ASP A 1 92 ? 5.060 19.684 36.293 1.00 12.99 92 ASP A O 1
ATOM 603 N N . ASN A 1 93 ? 3.011 20.339 35.645 1.00 13.85 93 ASN A N 1
ATOM 604 C CA . ASN A 1 93 ? 3.551 21.594 35.142 1.00 10.35 93 ASN A CA 1
ATOM 605 C C . ASN A 1 93 ? 3.915 22.536 36.269 1.00 10.53 93 ASN A C 1
ATOM 606 O O . ASN A 1 93 ? 4.872 23.300 36.130 1.00 10.97 93 ASN A O 1
ATOM 611 N N . ILE A 1 94 ? 3.183 22.485 37.387 1.00 11.72 94 ILE A N 1
ATOM 612 C CA . ILE A 1 94 ? 3.592 23.228 38.571 1.00 11.86 94 ILE A CA 1
ATOM 613 C C . ILE A 1 94 ? 4.968 22.761 39.019 1.00 10.50 94 ILE A C 1
ATOM 614 O O . ILE A 1 94 ? 5.861 23.574 39.281 1.00 13.55 94 ILE A O 1
ATOM 619 N N . ALA A 1 95 ? 5.172 21.437 39.062 1.00 11.42 95 ALA A N 1
ATOM 620 C CA . ALA A 1 95 ? 6.468 20.903 39.466 1.00 12.87 95 ALA A CA 1
ATOM 621 C C . ALA A 1 95 ? 7.555 21.283 38.469 1.00 16.93 95 ALA A C 1
ATOM 622 O O . ALA A 1 95 ? 8.694 21.566 38.860 1.00 13.94 95 ALA A O 1
ATOM 624 N N . ALA A 1 96 ? 7.222 21.300 37.175 1.00 13.16 96 ALA A N 1
ATOM 625 C CA . ALA A 1 96 ? 8.209 21.670 36.164 1.00 11.43 96 ALA A CA 1
ATOM 626 C C . ALA A 1 96 ? 8.614 23.126 36.303 1.00 12.35 96 ALA A C 1
ATOM 627 O O . ALA A 1 96 ? 9.798 23.464 36.181 1.00 10.15 96 ALA A O 1
ATOM 629 N N . LEU A 1 97 ? 7.643 24.004 36.546 1.00 9.96 97 LEU A N 1
ATOM 630 C CA . LEU A 1 97 ? 7.974 25.406 36.774 1.00 9.34 97 LEU A CA 1
ATOM 631 C C . LEU A 1 97 ? 8.830 25.569 38.019 1.00 9.13 97 LEU A C 1
ATOM 632 O O . LEU A 1 97 ? 9.805 26.324 38.005 1.00 8.43 97 LEU A O 1
ATOM 637 N N . ALA A 1 98 ? 8.480 24.877 39.111 1.00 8.91 98 ALA A N 1
ATOM 638 C CA . ALA A 1 98 ? 9.307 24.973 40.310 1.00 9.62 98 ALA A CA 1
ATOM 639 C C . ALA A 1 98 ? 10.728 24.507 40.025 1.00 13.67 98 ALA A C 1
ATOM 640 O O . ALA A 1 98 ? 11.702 25.130 40.478 1.00 11.89 98 ALA A O 1
ATOM 642 N N . GLU A 1 99 ? 10.864 23.413 39.268 1.00 13.09 99 GLU A N 1
ATOM 643 C CA . GLU A 1 99 ? 12.186 22.937 38.866 1.00 11.70 99 GLU A CA 1
ATOM 644 C C . GLU A 1 99 ? 12.937 24.008 38.083 1.00 11.94 99 GLU A C 1
ATOM 645 O O . GLU A 1 99 ? 14.123 24.263 38.332 1.00 13.22 99 GLU A O 1
ATOM 651 N N . PHE A 1 100 ? 12.256 24.642 37.126 1.00 11.22 100 PHE A N 1
ATOM 652 C CA . PHE A 1 100 ? 12.869 25.701 36.335 1.00 10.17 100 PHE A CA 1
ATOM 653 C C . PHE A 1 100 ? 13.305 26.862 37.221 1.00 11.19 100 PHE A C 1
ATOM 654 O O . PHE A 1 100 ? 14.427 27.373 37.093 1.00 10.14 100 PHE A O 1
ATOM 662 N N . LEU A 1 101 ? 12.422 27.300 38.124 1.00 8.90 101 LEU A N 1
ATOM 663 C CA . LEU A 1 101 ? 12.761 28.430 38.989 1.00 8.89 101 LEU A CA 1
ATOM 664 C C . LEU A 1 101 ? 13.932 28.104 39.909 1.00 11.24 101 LEU A C 1
ATOM 665 O O . LEU A 1 101 ? 14.778 28.968 40.188 1.00 12.14 101 LEU A O 1
ATOM 670 N N . ARG A 1 102 ? 13.981 26.878 40.436 1.00 11.32 102 ARG A N 1
ATOM 671 C CA A ARG A 1 102 ? 15.089 26.516 41.309 0.55 12.55 102 ARG A CA 1
ATOM 672 C CA B ARG A 1 102 ? 15.090 26.513 41.308 0.45 12.60 102 ARG A CA 1
ATOM 673 C C . ARG A 1 102 ? 16.406 26.430 40.552 1.00 12.61 102 ARG A C 1
ATOM 674 O O . ARG A 1 102 ? 17.470 26.557 41.164 1.00 13.62 102 ARG A O 1
ATOM 689 N N . ALA A 1 103 ? 16.360 26.219 39.239 1.00 12.17 103 ALA A N 1
ATOM 690 C CA . ALA A 1 103 ? 17.575 26.270 38.447 1.00 12.84 103 ALA A CA 1
ATOM 691 C C . ALA A 1 103 ? 18.006 27.701 38.153 1.00 13.03 103 ALA A C 1
ATOM 692 O O . ALA A 1 103 ? 19.141 27.920 37.713 1.00 13.57 103 ALA A O 1
ATOM 694 N N . HIS A 1 104 ? 17.124 28.675 38.383 1.00 11.53 104 HIS A N 1
ATOM 695 C CA . HIS A 1 104 ? 17.399 30.078 38.077 1.00 11.06 104 HIS A CA 1
ATOM 696 C C . HIS A 1 104 ? 16.935 30.950 39.231 1.00 10.73 104 HIS A C 1
ATOM 697 O O . HIS A 1 104 ? 16.025 31.775 39.076 1.00 11.04 104 HIS A O 1
ATOM 704 N N . PRO A 1 105 ? 17.561 30.816 40.405 1.00 12.31 105 PRO A N 1
ATOM 705 C CA . PRO A 1 105 ? 17.122 31.624 41.551 1.00 15.63 105 PRO A CA 1
ATOM 706 C C . PRO A 1 105 ? 17.319 33.115 41.337 1.00 15.88 105 PRO A C 1
ATOM 707 O O . PRO A 1 105 ? 16.753 33.909 42.099 1.00 17.64 105 PRO A O 1
ATOM 711 N N . ASP A 1 106 ? 18.100 33.514 40.332 1.00 15.36 106 ASP A N 1
ATOM 712 C CA . ASP A 1 106 ? 18.286 34.930 40.050 1.00 17.45 106 ASP A CA 1
ATOM 713 C C . ASP A 1 106 ? 17.078 35.549 39.356 1.00 19.21 106 ASP A C 1
ATOM 714 O O . ASP A 1 106 ? 16.935 36.777 39.369 1.00 18.11 106 ASP A O 1
ATOM 719 N N . TYR A 1 107 ? 16.198 34.744 38.768 1.00 10.80 107 TYR A N 1
ATOM 720 C CA . TYR A 1 107 ? 15.017 35.309 38.124 1.00 9.59 107 TYR A CA 1
ATOM 721 C C . TYR A 1 107 ? 14.016 35.760 39.176 1.00 13.33 107 TYR A C 1
ATOM 722 O O . TYR A 1 107 ? 13.762 35.054 40.158 1.00 13.15 107 TYR A O 1
ATOM 731 N N . GLN A 1 108 ? 13.423 36.929 38.960 1.00 9.43 108 GLN A N 1
ATOM 732 C CA . GLN A 1 108 ? 12.252 37.271 39.746 1.00 10.58 108 GLN A CA 1
ATOM 733 C C . GLN A 1 108 ? 11.084 36.429 39.254 1.00 11.08 108 GLN A C 1
ATOM 734 O O . GLN A 1 108 ? 11.110 35.882 38.153 1.00 11.18 108 GLN A O 1
ATOM 740 N N . TYR A 1 109 ? 10.066 36.286 40.096 1.00 9.24 109 TYR A N 1
ATOM 741 C CA . TYR A 1 109 ? 8.954 35.408 39.753 1.00 8.07 109 TYR A CA 1
ATOM 742 C C . TYR A 1 109 ? 7.667 36.009 40.284 1.00 11.22 109 TYR A C 1
ATOM 743 O O . TYR A 1 109 ? 7.545 36.244 41.490 1.00 10.09 109 TYR A O 1
ATOM 752 N N . VAL A 1 110 ? 6.706 36.241 39.390 1.00 8.99 110 VAL A N 1
ATOM 753 C CA . VAL A 1 110 ? 5.372 36.689 39.779 1.00 8.84 110 VAL A CA 1
ATOM 754 C C . VAL A 1 110 ? 4.415 35.521 39.592 1.00 9.30 110 VAL A C 1
ATOM 755 O O . VAL A 1 110 ? 4.200 35.046 38.468 1.00 9.04 110 VAL A O 1
ATOM 759 N N . LEU A 1 111 ? 3.848 35.070 40.701 1.00 8.41 111 LEU A N 1
ATOM 760 C CA A LEU A 1 111 ? 2.927 33.940 40.726 0.55 8.32 111 LEU A CA 1
ATOM 761 C CA B LEU A 1 111 ? 2.927 33.938 40.726 0.45 8.36 111 LEU A CA 1
ATOM 762 C C . LEU A 1 111 ? 1.499 34.472 40.702 1.00 10.21 111 LEU A C 1
ATOM 763 O O . LEU A 1 111 ? 1.041 35.075 41.673 1.00 10.67 111 LEU A O 1
ATOM 772 N N . ASP A 1 112 ? 0.794 34.255 39.584 1.00 8.23 112 ASP A N 1
ATOM 773 C CA . ASP A 1 112 ? -0.636 34.542 39.565 1.00 8.86 112 ASP A CA 1
ATOM 774 C C . ASP A 1 112 ? -1.363 33.218 39.737 1.00 11.33 112 ASP A C 1
ATOM 775 O O . ASP A 1 112 ? -1.339 32.393 38.816 1.00 10.35 112 ASP A O 1
ATOM 780 N N . PRO A 1 113 ? -1.958 32.945 40.876 1.00 10.36 113 PRO A N 1
ATOM 781 C CA . PRO A 1 113 ? -2.403 31.569 41.210 1.00 11.36 113 PRO A CA 1
ATOM 782 C C . PRO A 1 113 ? -3.741 31.224 40.569 1.00 13.68 113 PRO A C 1
ATOM 783 O O . PRO A 1 113 ? -4.776 31.111 41.220 1.00 16.46 113 PRO A O 1
ATOM 787 N N . VAL A 1 114 ? -3.706 31.010 39.256 1.00 11.79 114 VAL A N 1
ATOM 788 C CA . VAL A 1 114 ? -4.928 30.751 38.494 1.00 12.26 114 VAL A CA 1
ATOM 789 C C . VAL A 1 114 ? -5.450 29.358 38.827 1.00 13.66 114 VAL A C 1
ATOM 790 O O . VAL A 1 114 ? -4.776 28.350 38.586 1.00 15.56 114 VAL A O 1
ATOM 794 N N . LEU A 1 115 ? -6.669 29.298 39.370 1.00 14.22 115 LEU A N 1
ATOM 795 C CA . LEU A 1 115 ? -7.286 28.040 39.764 1.00 14.01 115 LEU A CA 1
ATOM 796 C C . LEU A 1 115 ? -8.523 27.708 38.967 1.00 18.54 115 LEU A C 1
ATOM 797 O O . LEU A 1 115 ? -8.939 26.542 38.970 1.00 19.56 115 LEU A O 1
ATOM 802 N N . VAL A 1 116 ? -9.130 28.708 38.323 1.00 16.21 116 VAL A N 1
ATOM 803 C CA . VAL A 1 116 ? -10.392 28.569 37.598 1.00 14.02 116 VAL A CA 1
ATOM 804 C C . VAL A 1 116 ? -10.404 29.661 36.554 1.00 15.76 116 VAL A C 1
ATOM 805 O O . VAL A 1 116 ? -9.751 30.692 36.711 1.00 19.39 116 VAL A O 1
ATOM 809 N N . ALA A 1 117 ? -11.195 29.464 35.502 1.00 15.38 117 ALA A N 1
ATOM 810 C CA . ALA A 1 117 ? -11.390 30.532 34.538 1.00 15.79 117 ALA A CA 1
ATOM 811 C C . ALA A 1 117 ? -12.367 31.558 35.100 1.00 24.41 117 ALA A C 1
ATOM 812 O O . ALA A 1 117 ? -13.238 31.234 35.913 1.00 22.11 117 ALA A O 1
ATOM 814 N N . ASN A 1 118 ? -12.217 32.807 34.653 1.00 23.69 118 ASN A N 1
ATOM 815 C CA . ASN A 1 118 ? -13.159 33.852 35.045 1.00 27.23 118 ASN A CA 1
ATOM 816 C C . ASN A 1 118 ? -14.594 33.475 34.700 1.00 29.60 118 ASN A C 1
ATOM 817 O O . ASN A 1 118 ? -15.524 33.850 35.424 1.00 32.04 118 ASN A O 1
ATOM 822 N N . SER A 1 119 ? -14.797 32.736 33.604 1.00 23.86 119 SER A N 1
ATOM 823 C CA . SER A 1 119 ? -16.121 32.248 33.234 1.00 25.20 119 SER A CA 1
ATOM 824 C C . SER A 1 119 ? -16.661 31.204 34.199 1.00 23.23 119 SER A C 1
ATOM 825 O O . SER A 1 119 ? -17.840 30.857 34.101 1.00 26.98 119 SER A O 1
ATOM 828 N N . GLY A 1 120 ? -15.832 30.684 35.102 1.00 18.55 120 GLY A N 1
ATOM 829 C CA . GLY A 1 120 ? -16.213 29.599 35.981 1.00 22.11 120 GLY A CA 1
ATOM 830 C C . GLY A 1 120 ? -15.762 28.228 35.524 1.00 26.14 120 GLY A C 1
ATOM 831 O O . GLY A 1 120 ? -15.839 27.272 36.306 1.00 22.51 120 GLY A O 1
ATOM 832 N N . GLY A 1 121 ? -15.303 28.102 34.281 1.00 19.73 121 GLY A N 1
ATOM 833 C CA . GLY A 1 121 ? -14.923 26.804 33.767 1.00 19.77 121 GLY A CA 1
ATOM 834 C C . GLY A 1 121 ? -13.601 26.322 34.334 1.00 16.74 121 GLY A C 1
ATOM 835 O O . GLY A 1 121 ? -12.769 27.094 34.822 1.00 16.72 121 GLY A O 1
ATOM 836 N N . SER A 1 122 ? -13.411 25.006 34.263 1.00 19.49 122 SER A N 1
ATOM 837 C CA . SER A 1 122 ? -12.267 24.365 34.903 1.00 15.44 122 SER A CA 1
ATOM 838 C C . SER A 1 122 ? -10.984 24.579 34.109 1.00 14.94 122 SER A C 1
ATOM 839 O O . SER A 1 122 ? -10.933 24.319 32.904 1.00 15.83 122 SER A O 1
ATOM 842 N N . LEU A 1 123 ? -9.944 25.045 34.801 1.00 13.59 123 LEU A N 1
ATOM 843 C CA . LEU A 1 123 ? -8.580 25.065 34.285 1.00 13.95 123 LEU A CA 1
ATOM 844 C C . LEU A 1 123 ? -7.701 24.094 35.068 1.00 11.65 123 LEU A C 1
ATOM 845 O O . LEU A 1 123 ? -6.495 24.309 35.205 1.00 12.41 123 LEU A O 1
ATOM 850 N N . GLY A 1 124 ? -8.308 23.034 35.592 1.00 12.72 124 GLY A N 1
ATOM 851 C CA . GLY A 1 124 ? -7.618 22.027 36.379 1.00 14.28 124 GLY A CA 1
ATOM 852 C C . GLY A 1 124 ? -8.350 21.742 37.676 1.00 13.81 124 GLY A C 1
ATOM 853 O O . GLY A 1 124 ? -9.260 22.458 38.083 1.00 18.44 124 GLY A O 1
ATOM 854 N N . ASP A 1 125 ? -7.962 20.636 38.300 1.00 14.13 125 ASP A N 1
ATOM 855 C CA . ASP A 1 125 ? -8.585 20.248 39.557 1.00 14.96 125 ASP A CA 1
ATOM 856 C C . ASP A 1 125 ? -8.092 21.150 40.678 1.00 15.39 125 ASP A C 1
ATOM 857 O O . ASP A 1 125 ? -6.903 21.134 41.009 1.00 15.60 125 ASP A O 1
ATOM 862 N N . GLN A 1 126 ? -9.002 21.915 41.284 1.00 13.97 126 GLN A N 1
ATOM 863 C CA . GLN A 1 126 ? -8.560 22.957 42.206 1.00 12.98 126 GLN A CA 1
ATOM 864 C C . GLN A 1 126 ? -7.904 22.376 43.446 1.00 12.59 126 GLN A C 1
ATOM 865 O O . GLN A 1 126 ? -6.905 22.916 43.925 1.00 13.84 126 GLN A O 1
ATOM 871 N N . ALA A 1 127 ? -8.444 21.284 43.989 1.00 13.65 127 ALA A N 1
ATOM 872 C CA . ALA A 1 127 ? -7.861 20.757 45.219 1.00 13.96 127 ALA A CA 1
ATOM 873 C C . ALA A 1 127 ? -6.417 20.330 44.993 1.00 15.81 127 ALA A C 1
ATOM 874 O O . ALA A 1 127 ? -5.535 20.642 45.796 1.00 15.33 127 ALA A O 1
ATOM 876 N N . THR A 1 128 ? -6.146 19.622 43.895 1.00 18.02 128 THR A N 1
ATOM 877 C CA . THR A 1 128 ? -4.766 19.193 43.711 1.00 14.35 128 THR A CA 1
ATOM 878 C C . THR A 1 128 ? -3.876 20.343 43.269 1.00 15.69 128 THR A C 1
ATOM 879 O O . THR A 1 128 ? -2.692 20.356 43.629 1.00 16.23 128 THR A O 1
ATOM 883 N N . LEU A 1 129 ? -4.419 21.329 42.536 1.00 12.66 129 LEU A N 1
ATOM 884 C CA . LEU A 1 129 ? -3.633 22.524 42.225 1.00 17.01 129 LEU A CA 1
ATOM 885 C C . LEU A 1 129 ? -3.277 23.292 43.488 1.00 15.02 129 LEU A C 1
ATOM 886 O O . LEU A 1 129 ? -2.134 23.724 43.658 1.00 13.34 129 LEU A O 1
ATOM 891 N N . VAL A 1 130 ? -4.249 23.482 44.387 1.00 11.36 130 VAL A N 1
ATOM 892 C CA . VAL A 1 130 ? -3.958 24.163 45.646 1.00 12.46 130 VAL A CA 1
ATOM 893 C C . VAL A 1 130 ? -2.808 23.478 46.369 1.00 13.49 130 VAL A C 1
ATOM 894 O O . VAL A 1 130 ? -1.885 24.143 46.860 1.00 13.93 130 VAL A O 1
ATOM 898 N N . LYS A 1 131 ? -2.831 22.140 46.433 1.00 11.40 131 LYS A N 1
ATOM 899 C CA . LYS A 1 131 ? -1.779 21.436 47.162 1.00 15.59 131 LYS A CA 1
ATOM 900 C C . LYS A 1 131 ? -0.440 21.567 46.446 1.00 16.36 131 LYS A C 1
ATOM 901 O O . LYS A 1 131 ? 0.606 21.714 47.091 1.00 17.95 131 LYS A O 1
ATOM 903 N N . ALA A 1 132 ? -0.455 21.535 45.111 1.00 12.98 132 ALA A N 1
ATOM 904 C CA . ALA A 1 132 ? 0.789 21.653 44.367 1.00 13.30 132 ALA A CA 1
ATOM 905 C C . ALA A 1 132 ? 1.374 23.058 44.460 1.00 12.23 132 ALA A C 1
ATOM 906 O O . ALA A 1 132 ? 2.600 23.220 44.424 1.00 12.67 132 ALA A O 1
ATOM 908 N N . PHE A 1 133 ? 0.528 24.083 44.613 1.00 11.41 133 PHE A N 1
ATOM 909 C CA . PHE A 1 133 ? 1.045 25.446 44.670 1.00 10.37 133 PHE A CA 1
ATOM 910 C C . PHE A 1 133 ? 1.899 25.702 45.898 1.00 13.15 133 PHE A C 1
ATOM 911 O O . PHE A 1 133 ? 2.636 26.694 45.921 1.00 12.07 133 PHE A O 1
ATOM 919 N N . VAL A 1 134 ? 1.815 24.839 46.913 1.00 11.35 134 VAL A N 1
ATOM 920 C CA . VAL A 1 134 ? 2.669 24.975 48.093 1.00 12.42 134 VAL A CA 1
ATOM 921 C C . VAL A 1 134 ? 4.125 25.130 47.678 1.00 13.66 134 VAL A C 1
ATOM 922 O O . VAL A 1 134 ? 4.890 25.888 48.291 1.00 15.85 134 VAL A O 1
ATOM 926 N N . GLU A 1 135 ? 4.523 24.425 46.617 1.00 12.84 135 GLU A N 1
ATOM 927 C CA . GLU A 1 135 ? 5.917 24.422 46.180 1.00 15.53 135 GLU A CA 1
ATOM 928 C C . GLU A 1 135 ? 6.336 25.766 45.585 1.00 15.06 135 GLU A C 1
ATOM 929 O O . GLU A 1 135 ? 7.499 26.168 45.723 1.00 18.48 135 GLU A O 1
ATOM 935 N N . LEU A 1 136 ? 5.410 26.471 44.932 1.00 12.97 136 LEU A N 1
ATOM 936 C CA . LEU A 1 136 ? 5.725 27.719 44.239 1.00 12.06 136 LEU A CA 1
ATOM 937 C C . LEU A 1 136 ? 5.628 28.939 45.139 1.00 12.79 136 LEU A C 1
ATOM 938 O O . LEU A 1 136 ? 6.296 29.944 44.871 1.00 12.20 136 LEU A O 1
ATOM 943 N N . ILE A 1 137 ? 4.806 28.873 46.190 1.00 10.70 137 ILE A N 1
ATOM 944 C CA . ILE A 1 137 ? 4.613 30.035 47.069 1.00 12.64 137 ILE A CA 1
ATOM 945 C C . ILE A 1 137 ? 5.934 30.618 47.582 1.00 11.49 137 ILE A C 1
ATOM 946 O O . ILE A 1 137 ? 6.127 31.838 47.476 1.00 13.31 137 ILE A O 1
ATOM 951 N N . PRO A 1 138 ? 6.878 29.828 48.102 1.00 11.96 138 PRO A N 1
ATOM 952 C CA . PRO A 1 138 ? 8.117 30.430 48.619 1.00 13.68 138 PRO A CA 1
ATOM 953 C C . PRO A 1 138 ? 9.055 30.929 47.540 1.00 12.90 138 PRO A C 1
ATOM 954 O O . PRO A 1 138 ? 10.000 31.666 47.860 1.00 16.74 138 PRO A O 1
ATOM 958 N N . LEU A 1 139 ? 8.846 30.540 46.286 1.00 11.12 139 LEU A N 1
ATOM 959 C CA . LEU A 1 139 ? 9.738 30.917 45.201 1.00 11.40 139 LEU A CA 1
ATOM 960 C C . LEU A 1 139 ? 9.371 32.252 44.575 1.00 10.00 139 LEU A C 1
ATOM 961 O O . LEU A 1 139 ? 10.168 32.802 43.808 1.00 13.80 139 LEU A O 1
ATOM 966 N N . ALA A 1 140 ? 8.203 32.799 44.899 1.00 11.82 140 ALA A N 1
ATOM 967 C CA . ALA A 1 140 ? 7.694 33.975 44.213 1.00 9.69 140 ALA A CA 1
ATOM 968 C C . ALA A 1 140 ? 8.245 35.263 44.811 1.00 13.76 140 ALA A C 1
ATOM 969 O O . ALA A 1 140 ? 8.323 35.420 46.034 1.00 15.35 140 ALA A O 1
ATOM 971 N N . THR A 1 141 ? 8.627 36.180 43.926 1.00 9.04 141 THR A N 1
ATOM 972 C CA . THR A 1 141 ? 8.891 37.554 44.342 1.00 9.71 141 THR A CA 1
ATOM 973 C C . THR A 1 141 ? 7.603 38.213 44.796 1.00 13.45 141 THR A C 1
ATOM 974 O O . THR A 1 141 ? 7.596 39.024 45.730 1.00 13.10 141 THR A O 1
ATOM 978 N N . LEU A 1 142 ? 6.506 37.870 44.132 1.00 9.84 142 LEU A N 1
ATOM 979 C CA . LEU A 1 142 ? 5.198 38.445 44.408 1.00 8.38 142 LEU A CA 1
ATOM 980 C C . LEU A 1 142 ? 4.160 37.402 44.031 1.00 8.28 142 LEU A C 1
ATOM 981 O O . LEU A 1 142 ? 4.268 36.798 42.959 1.00 9.13 142 LEU A O 1
ATOM 986 N N . ILE A 1 143 ? 3.172 37.197 44.901 1.00 7.57 143 ILE A N 1
ATOM 987 C CA . ILE A 1 143 ? 1.974 36.420 44.585 1.00 8.67 143 ILE A CA 1
ATOM 988 C C . ILE A 1 143 ? 0.823 37.405 44.442 1.00 10.21 143 ILE A C 1
ATOM 989 O O . ILE A 1 143 ? 0.704 38.335 45.250 1.00 9.59 143 ILE A O 1
ATOM 994 N N . THR A 1 144 ? -0.023 37.221 43.419 1.00 9.46 144 THR A N 1
ATOM 995 C CA . THR A 1 144 ? -1.114 38.157 43.144 1.00 10.24 144 THR A CA 1
ATOM 996 C C . THR A 1 144 ? -2.481 37.471 43.206 1.00 11.21 144 THR A C 1
ATOM 997 O O . THR A 1 144 ? -3.201 37.430 42.201 1.00 13.13 144 THR A O 1
ATOM 1001 N N . PRO A 1 145 ? -2.904 36.994 44.379 1.00 7.78 145 PRO A N 1
ATOM 1002 C CA . PRO A 1 145 ? -4.214 36.337 44.467 1.00 9.26 145 PRO A CA 1
ATOM 1003 C C . PRO A 1 145 ? -5.348 37.345 44.513 1.00 12.20 145 PRO A C 1
ATOM 1004 O O . PRO A 1 145 ? -5.250 38.386 45.167 1.00 12.23 145 PRO A O 1
ATOM 1008 N N . ASN A 1 146 ? -6.448 37.008 43.851 1.00 12.05 146 ASN A N 1
ATOM 1009 C CA . ASN A 1 146 ? -7.696 37.669 44.197 1.00 9.67 146 ASN A CA 1
ATOM 1010 C C . ASN A 1 146 ? -8.213 37.039 45.492 1.00 12.76 146 ASN A C 1
ATOM 1011 O O . ASN A 1 146 ? -7.596 36.123 46.046 1.00 11.77 146 ASN A O 1
ATOM 1016 N N . THR A 1 147 ? -9.339 37.536 46.016 1.00 12.89 147 THR A N 1
ATOM 1017 C CA . THR A 1 147 ? -9.764 37.039 47.323 1.00 12.10 147 THR A CA 1
ATOM 1018 C C . THR A 1 147 ? -10.166 35.569 47.272 1.00 16.21 147 THR A C 1
ATOM 1019 O O . THR A 1 147 ? -9.961 34.845 48.254 1.00 16.14 147 THR A O 1
ATOM 1023 N N . VAL A 1 148 ? -10.719 35.103 46.152 1.00 12.53 148 VAL A N 1
ATOM 1024 C CA . VAL A 1 148 ? -11.074 33.687 46.047 1.00 11.44 148 VAL A CA 1
ATOM 1025 C C . VAL A 1 148 ? -9.819 32.820 46.055 1.00 11.20 148 VAL A C 1
ATOM 1026 O O . VAL A 1 148 ? -9.754 31.796 46.752 1.00 13.07 148 VAL A O 1
ATOM 1030 N N . GLU A 1 149 ? -8.816 33.200 45.257 1.00 10.17 149 GLU A N 1
ATOM 1031 C CA . GLU A 1 149 ? -7.566 32.443 45.218 1.00 7.73 149 GLU A CA 1
ATOM 1032 C C . GLU A 1 149 ? -6.862 32.466 46.565 1.00 9.56 149 GLU A C 1
ATOM 1033 O O . GLU A 1 149 ? -6.292 31.458 46.991 1.00 10.58 149 GLU A O 1
ATOM 1039 N N . LEU A 1 150 ? -6.894 33.611 47.254 1.00 9.61 150 LEU A N 1
ATOM 1040 C CA . LEU A 1 150 ? -6.268 33.700 48.568 1.00 7.89 150 LEU A CA 1
ATOM 1041 C C . LEU A 1 150 ? -6.899 32.719 49.551 1.00 11.01 150 LEU A C 1
ATOM 1042 O O . LEU A 1 150 ? -6.195 32.024 50.288 1.00 11.07 150 LEU A O 1
ATOM 1047 N N . ARG A 1 151 ? -8.228 32.642 49.566 1.00 10.22 151 ARG A N 1
ATOM 1048 C CA . ARG A 1 151 ? -8.912 31.725 50.470 1.00 8.72 151 ARG A CA 1
ATOM 1049 C C . ARG A 1 151 ? -8.652 30.271 50.089 1.00 11.25 151 ARG A C 1
ATOM 1050 O O . ARG A 1 151 ? -8.497 29.413 50.967 1.00 10.93 151 ARG A O 1
ATOM 1058 N N . ALA A 1 152 ? -8.590 29.979 48.788 1.00 11.73 152 ALA A N 1
ATOM 1059 C CA . ALA A 1 152 ? -8.388 28.599 48.351 1.00 9.87 152 ALA A CA 1
ATOM 1060 C C . ALA A 1 152 ? -6.975 28.120 48.654 1.00 10.84 152 ALA A C 1
ATOM 1061 O O . ALA A 1 152 ? -6.780 26.968 49.052 1.00 11.66 152 ALA A O 1
ATOM 1063 N N . LEU A 1 153 ? -5.975 28.980 48.438 1.00 9.98 153 LEU A N 1
ATOM 1064 C CA . LEU A 1 153 ? -4.597 28.579 48.720 1.00 10.19 153 LEU A CA 1
ATOM 1065 C C . LEU A 1 153 ? -4.376 28.280 50.195 1.00 10.89 153 LEU A C 1
ATOM 1066 O O . LEU A 1 153 ? -3.537 27.436 50.539 1.00 13.34 153 LEU A O 1
ATOM 1071 N N . THR A 1 154 ? -5.099 28.967 51.083 1.00 12.44 154 THR A N 1
ATOM 1072 C CA . THR A 1 154 ? -4.832 28.913 52.514 1.00 11.92 154 THR A CA 1
ATOM 1073 C C . THR A 1 154 ? -5.859 28.118 53.302 1.00 11.24 154 THR A C 1
ATOM 1074 O O . THR A 1 154 ? -5.583 27.748 54.454 1.00 14.02 154 THR A O 1
ATOM 1078 N N . GLY A 1 155 ? -7.040 27.875 52.732 1.00 11.99 155 GLY A N 1
ATOM 1079 C CA . GLY A 1 155 ? -8.103 27.266 53.504 1.00 12.45 155 GLY A CA 1
ATOM 1080 C C . GLY A 1 155 ? -8.670 28.152 54.585 1.00 12.81 155 GLY A C 1
ATOM 1081 O O . GLY A 1 155 ? -9.261 27.649 55.540 1.00 15.98 155 GLY A O 1
ATOM 1082 N N . VAL A 1 156 ? -8.509 29.466 54.457 1.00 12.71 156 VAL A N 1
ATOM 1083 C CA . VAL A 1 156 ? -8.894 30.427 55.485 1.00 13.61 156 VAL A CA 1
ATOM 1084 C C . VAL A 1 156 ? -9.832 31.451 54.859 1.00 15.52 156 VAL A C 1
ATOM 1085 O O . VAL A 1 156 ? -9.486 32.077 53.849 1.00 15.45 156 VAL A O 1
ATOM 1089 N N . THR A 1 157 ? -11.012 31.637 55.467 1.00 16.46 157 THR A N 1
ATOM 1090 C CA . THR A 1 157 ? -11.977 32.562 54.878 1.00 14.57 157 THR A CA 1
ATOM 1091 C C . THR A 1 157 ? -11.747 34.014 55.290 1.00 16.64 157 THR A C 1
ATOM 1092 O O . THR A 1 157 ? -12.085 34.919 54.523 1.00 19.95 157 THR A O 1
ATOM 1096 N N . ASP A 1 158 ? -11.202 34.276 56.479 1.00 15.76 158 ASP A N 1
ATOM 1097 C CA . ASP A 1 158 ? -10.927 35.658 56.860 1.00 17.52 158 ASP A CA 1
ATOM 1098 C C . ASP A 1 158 ? -9.742 36.188 56.060 1.00 17.04 158 ASP A C 1
ATOM 1099 O O . ASP A 1 158 ? -8.669 35.585 56.059 1.00 19.84 158 ASP A O 1
ATOM 1104 N N . LEU A 1 159 ? -9.934 37.323 55.377 1.00 22.62 159 LEU A N 1
ATOM 1105 C CA . LEU A 1 159 ? -8.904 37.803 54.459 1.00 19.47 159 LEU A CA 1
ATOM 1106 C C . LEU A 1 159 ? -7.617 38.166 55.189 1.00 18.45 159 LEU A C 1
ATOM 1107 O O . LEU A 1 159 ? -6.521 37.871 54.703 1.00 18.20 159 LEU A O 1
ATOM 1112 N N . ASP A 1 160 ? -7.723 38.816 56.351 1.00 21.39 160 ASP A N 1
ATOM 1113 C CA . ASP A 1 160 ? -6.517 39.160 57.100 1.00 21.04 160 ASP A CA 1
ATOM 1114 C C . ASP A 1 160 ? -5.774 37.905 57.537 1.00 22.54 160 ASP A C 1
ATOM 1115 O O . ASP A 1 160 ? -4.551 37.800 57.364 1.00 20.08 160 ASP A O 1
ATOM 1120 N N . GLN A 1 161 ? -6.504 36.939 58.103 1.00 20.63 161 GLN A N 1
ATOM 1121 C CA . GLN A 1 161 ? -5.899 35.678 58.520 1.00 20.88 161 GLN A CA 1
ATOM 1122 C C . GLN A 1 161 ? -5.344 34.907 57.327 1.00 18.59 161 GLN A C 1
ATOM 1123 O O . GLN A 1 161 ? -4.265 34.306 57.412 1.00 16.68 161 GLN A O 1
ATOM 1129 N N . ALA A 1 162 ? -6.066 34.910 56.202 1.00 16.48 162 ALA A N 1
ATOM 1130 C CA . ALA A 1 162 ? -5.568 34.214 55.017 1.00 15.35 162 ALA A CA 1
ATOM 1131 C C . ALA A 1 162 ? -4.272 34.840 54.522 1.00 15.57 162 ALA A C 1
ATOM 1132 O O . ALA A 1 162 ? -3.327 34.129 54.156 1.00 13.28 162 ALA A O 1
ATOM 1134 N N . THR A 1 163 ? -4.207 36.172 54.498 1.00 15.28 163 THR A N 1
ATOM 1135 C CA . THR A 1 163 ? -2.971 36.837 54.098 1.00 15.91 163 THR A CA 1
ATOM 1136 C C . THR A 1 163 ? -1.811 36.411 54.987 1.00 15.72 163 THR A C 1
ATOM 1137 O O . THR A 1 163 ? -0.730 36.080 54.495 1.00 15.72 163 THR A O 1
ATOM 1141 N N . GLN A 1 164 ? -2.020 36.413 56.304 1.00 14.95 164 GLN A N 1
ATOM 1142 C CA . GLN A 1 164 ? -0.948 36.007 57.210 1.00 16.05 164 GLN A CA 1
ATOM 1143 C C . GLN A 1 164 ? -0.577 34.545 57.002 1.00 17.40 164 GLN A C 1
ATOM 1144 O O . GLN A 1 164 ? 0.603 34.182 57.075 1.00 18.78 164 GLN A O 1
ATOM 1150 N N . LYS A 1 165 ? -1.567 33.694 56.718 1.00 15.79 165 LYS A N 1
ATOM 1151 C CA . LYS A 1 165 ? -1.279 32.288 56.460 1.00 15.17 165 LYS A CA 1
ATOM 1152 C C . LYS A 1 165 ? -0.398 32.132 55.227 1.00 17.18 165 LYS A C 1
ATOM 1153 O O . LYS A 1 165 ? 0.520 31.307 55.212 1.00 15.47 165 LYS A O 1
ATOM 1159 N N . LEU A 1 166 ? -0.653 32.924 54.183 1.00 14.68 166 LEU A N 1
ATOM 1160 C CA . LEU A 1 166 ? 0.187 32.846 52.994 1.00 15.96 166 LEU A CA 1
ATOM 1161 C C . LEU A 1 166 ? 1.636 33.181 53.332 1.00 14.14 166 LEU A C 1
ATOM 1162 O O . LEU A 1 166 ? 2.565 32.550 52.811 1.00 15.77 166 LEU A O 1
ATOM 1167 N N . PHE A 1 167 ? 1.851 34.134 54.245 1.00 14.16 167 PHE A N 1
ATOM 1168 C CA . PHE A 1 167 ? 3.213 34.428 54.683 1.00 14.41 167 PHE A CA 1
ATOM 1169 C C . PHE A 1 167 ? 3.782 33.308 55.547 1.00 16.26 167 PHE A C 1
ATOM 1170 O O . PHE A 1 167 ? 4.977 33.009 55.463 1.00 20.05 167 PHE A O 1
ATOM 1178 N N . GLU A 1 168 ? 2.954 32.675 56.385 1.00 16.99 168 GLU A N 1
ATOM 1179 C CA . GLU A 1 168 ? 3.430 31.507 57.127 1.00 14.88 168 GLU A CA 1
ATOM 1180 C C . GLU A 1 168 ? 3.833 30.383 56.177 1.00 17.73 168 GLU A C 1
ATOM 1181 O O . GLU A 1 168 ? 4.725 29.586 56.499 1.00 21.92 168 GLU A O 1
ATOM 1183 N N . MET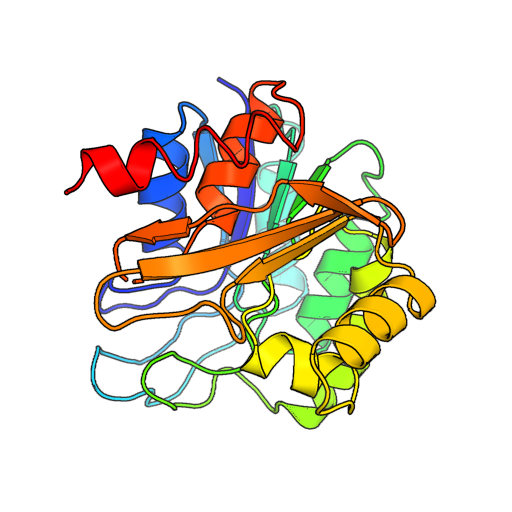 A 1 169 ? 3.194 30.310 55.008 1.00 15.06 169 MET A N 1
ATOM 1184 C CA . MET A 1 169 ? 3.517 29.324 53.980 1.00 16.47 169 MET A CA 1
ATOM 1185 C C . MET A 1 169 ? 4.741 29.710 53.158 1.00 17.86 169 MET A C 1
ATOM 1186 O O . MET A 1 169 ? 5.085 28.996 52.210 1.00 19.82 169 MET A O 1
ATOM 1191 N N . GLY A 1 170 ? 5.397 30.823 53.485 1.00 17.08 170 GLY A N 1
ATOM 1192 C CA . GLY A 1 170 ? 6.643 31.187 52.841 1.00 16.45 170 GLY A CA 1
ATOM 1193 C C . GLY A 1 170 ? 6.556 32.311 51.837 1.00 14.47 170 GLY A C 1
ATOM 1194 O O . GLY A 1 170 ? 7.565 32.600 51.186 1.00 16.03 170 GLY A O 1
ATOM 1195 N N . ALA A 1 171 ? 5.401 32.962 51.691 1.00 14.54 171 ALA A N 1
ATOM 1196 C CA . ALA A 1 171 ? 5.303 34.064 50.743 1.00 13.18 171 ALA A CA 1
ATOM 1197 C C . ALA A 1 171 ? 6.236 35.197 51.146 1.00 16.36 171 ALA A C 1
ATOM 1198 O O . ALA A 1 171 ? 6.456 35.455 52.332 1.00 19.97 171 ALA A O 1
ATOM 1200 N N . LYS A 1 172 ? 6.812 35.855 50.144 1.00 15.15 172 LYS A N 1
ATOM 1201 C CA . LYS A 1 172 ? 7.678 37.002 50.364 1.00 17.93 172 LYS A CA 1
ATOM 1202 C C . LYS A 1 172 ? 6.942 38.322 50.224 1.00 18.47 172 LYS A C 1
ATOM 1203 O O . LYS A 1 172 ? 7.255 39.280 50.940 1.00 18.44 172 LYS A O 1
ATOM 1209 N N . ALA A 1 173 ? 5.987 38.390 49.305 1.00 15.27 173 ALA A N 1
ATOM 1210 C CA . ALA A 1 173 ? 5.176 39.574 49.088 1.00 15.03 173 ALA A CA 1
ATOM 1211 C C . ALA A 1 173 ? 3.889 39.105 48.449 1.00 17.42 173 ALA A C 1
ATOM 1212 O O . ALA A 1 173 ? 3.898 38.166 47.655 1.00 12.84 173 ALA A O 1
ATOM 1214 N N . VAL A 1 174 ? 2.791 39.752 48.799 1.00 12.34 174 VAL A N 1
AT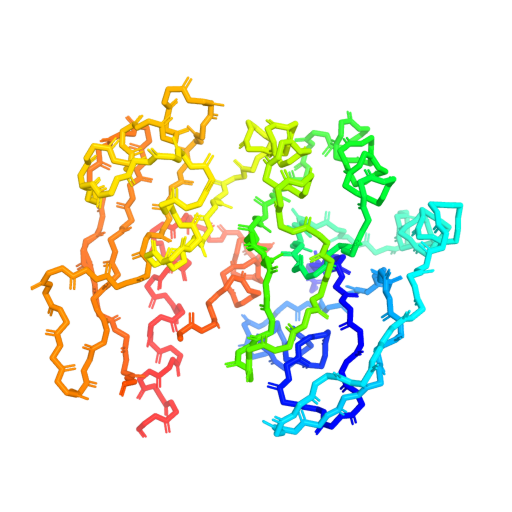OM 1215 C CA . VAL A 1 174 ? 1.477 39.342 48.326 1.00 10.98 174 VAL A CA 1
ATOM 1216 C C . VAL A 1 174 ? 0.718 40.594 47.942 1.00 11.76 174 VAL A C 1
ATOM 1217 O O . VAL A 1 174 ? 0.621 41.531 48.741 1.00 13.20 174 VAL A O 1
ATOM 1221 N N . LEU A 1 175 ? 0.186 40.624 46.728 1.00 11.52 175 LEU A N 1
ATOM 1222 C CA . LEU A 1 175 ? -0.694 41.709 46.305 1.00 12.27 175 LEU A CA 1
ATOM 1223 C C . LEU A 1 175 ? -2.096 41.117 46.284 1.00 13.53 175 LEU A C 1
ATOM 1224 O O . LEU A 1 175 ? -2.443 40.344 45.386 1.00 14.01 175 LEU A O 1
ATOM 1229 N N . VAL A 1 176 ? -2.891 41.443 47.297 1.00 11.68 176 VAL A N 1
ATOM 1230 C CA . VAL A 1 176 ? -4.239 40.907 47.403 1.00 12.66 176 VAL A CA 1
ATOM 1231 C C . VAL A 1 176 ? -5.159 41.815 46.614 1.00 13.76 176 VAL A C 1
ATOM 1232 O O . VAL A 1 176 ? -5.253 43.016 46.893 1.00 14.23 176 VAL A O 1
ATOM 1236 N N . LYS A 1 177 ? -5.826 41.245 45.629 1.00 15.46 177 LYS A N 1
ATOM 1237 C CA . LYS A 1 177 ? -6.726 41.980 44.757 1.00 15.58 177 LYS A CA 1
ATOM 1238 C C . LYS A 1 177 ? -8.141 41.832 45.304 1.00 18.42 177 LYS A C 1
ATOM 1239 O O . LYS A 1 177 ? -8.736 40.748 45.237 1.00 17.61 177 LYS A O 1
ATOM 1245 N N . GLY A 1 178 ? -8.670 42.919 45.850 1.00 17.83 178 GLY A N 1
ATOM 1246 C CA . GLY A 1 178 ? -10.003 42.929 46.413 1.00 22.40 178 GLY A CA 1
ATOM 1247 C C . GLY A 1 178 ? -9.980 42.830 47.927 1.00 24.83 178 GLY A C 1
ATOM 1248 O O . GLY A 1 178 ? -8.959 42.548 48.558 1.00 29.14 178 GLY A O 1
ATOM 1249 N N . GLY A 1 179 ? -11.144 43.061 48.518 1.00 30.17 179 GLY A N 1
ATOM 1250 C CA . GLY A 1 179 ? -11.247 43.017 49.963 1.00 34.98 179 GLY A CA 1
ATOM 1251 C C . GLY A 1 179 ? -12.433 43.835 50.439 1.00 41.03 179 GLY A C 1
ATOM 1252 O O . GLY A 1 179 ? -13.313 44.192 49.658 1.00 42.98 179 GLY A O 1
ATOM 1253 N N . HIS A 1 180 ? -12.419 44.126 51.740 1.00 42.77 180 HIS A N 1
ATOM 1254 C CA . HIS A 1 180 ? -13.533 44.825 52.369 1.00 46.81 180 HIS A CA 1
ATOM 1255 C C . HIS A 1 180 ? -13.640 46.285 51.943 1.00 52.21 180 HIS A C 1
ATOM 1256 O O . HIS A 1 180 ? -14.603 46.952 52.332 1.00 50.86 180 HIS A O 1
ATOM 1258 N N . GLU A 1 181 ? -12.690 46.794 51.159 1.00 53.88 181 GLU A N 1
ATOM 1259 C CA . GLU A 1 181 ? -12.700 48.183 50.720 1.00 57.11 181 GLU A CA 1
ATOM 1260 C C . GLU A 1 181 ? -13.190 48.346 49.284 1.00 50.34 181 GLU A C 1
ATOM 1261 O O . GLU A 1 181 ? -13.140 49.458 48.747 1.00 48.97 181 GLU A O 1
ATOM 1267 N N . ASP A 1 182 ? -13.665 47.271 48.655 1.00 45.41 182 ASP A N 1
ATOM 1268 C CA . ASP A 1 182 ? -14.161 47.349 47.286 1.00 44.89 182 ASP A CA 1
ATOM 1269 C C . ASP A 1 182 ? -15.474 48.120 47.219 1.00 48.88 182 ASP A C 1
ATOM 1270 O O . ASP A 1 182 ? -16.258 48.146 48.172 1.00 52.72 182 ASP A O 1
ATOM 1275 N N . THR A 1 183 ? -15.706 48.758 46.066 1.00 46.56 183 THR A N 1
ATOM 1276 C CA . THR A 1 183 ? -16.925 49.505 45.769 1.00 49.67 183 THR A CA 1
ATOM 1277 C C . THR A 1 183 ? -17.356 49.168 44.344 1.00 50.84 183 THR A C 1
ATOM 1278 O O . THR A 1 183 ? -16.629 48.454 43.640 1.00 45.85 183 THR A O 1
ATOM 1282 N N . PRO A 1 184 ? -18.523 49.634 43.883 1.00 58.10 184 PRO A N 1
ATOM 1283 C CA . PRO A 1 184 ? -18.894 49.396 42.477 1.00 65.23 184 PRO A CA 1
ATOM 1284 C C . PRO A 1 184 ? -17.859 49.856 41.458 1.00 68.21 184 PRO A C 1
ATOM 1285 O O . PRO A 1 184 ? -17.732 49.230 40.397 1.00 70.53 184 PRO A O 1
ATOM 1289 N N . ASP A 1 185 ? -17.106 50.919 41.745 1.00 65.14 185 ASP A N 1
ATOM 1290 C CA . ASP A 1 185 ? -16.207 51.503 40.756 1.00 59.18 185 ASP A CA 1
ATOM 1291 C C . ASP A 1 185 ? -14.758 51.059 40.893 1.00 51.17 185 ASP A C 1
ATOM 1292 O O . ASP A 1 185 ? -13.995 51.199 39.929 1.00 50.71 185 ASP A O 1
ATOM 1297 N N . PHE A 1 186 ? -14.354 50.536 42.050 1.00 42.38 186 PHE A N 1
ATOM 1298 C CA . PHE A 1 186 ? -12.952 50.232 42.293 1.00 37.52 186 PHE A CA 1
ATOM 1299 C C . PHE A 1 186 ? -12.806 48.940 43.078 1.00 34.52 186 PHE A C 1
ATOM 1300 O O . PHE A 1 186 ? -13.567 48.677 44.014 1.00 38.80 186 PHE A O 1
ATOM 1308 N N . ILE A 1 187 ? -11.813 48.148 42.691 1.00 33.27 187 ILE A N 1
ATOM 1309 C CA . ILE A 1 187 ? -11.299 47.055 43.509 1.00 29.50 187 ILE A CA 1
ATOM 1310 C C . ILE A 1 187 ? -10.102 47.582 44.285 1.00 29.70 187 ILE A C 1
ATOM 1311 O O . ILE A 1 187 ? -9.225 48.246 43.715 1.00 30.63 187 ILE A O 1
ATOM 1313 N N . LYS A 1 188 ? -10.059 47.296 45.584 1.00 26.84 188 LYS A N 1
ATOM 1314 C CA . LYS A 1 188 ? -8.965 47.751 46.429 1.00 28.47 188 LYS A CA 1
ATOM 1315 C C . LYS A 1 188 ? -7.889 46.681 46.485 1.00 29.62 188 LYS A C 1
ATOM 1316 O O . LYS A 1 188 ? -8.181 45.520 46.782 1.00 30.82 188 LYS A O 1
ATOM 1318 N N . ASN A 1 189 ? -6.648 47.077 46.207 1.00 20.19 189 ASN A N 1
ATOM 1319 C CA . ASN A 1 189 ? -5.505 46.175 46.259 1.00 18.58 189 ASN A CA 1
ATOM 1320 C C . ASN A 1 189 ? -4.634 46.516 47.459 1.00 25.06 189 ASN A C 1
ATOM 1321 O O . ASN A 1 189 ? -4.416 47.695 47.769 1.00 21.84 189 ASN A O 1
ATOM 1326 N N . SER A 1 190 ? -4.136 45.484 48.131 1.00 19.37 190 SER A N 1
ATOM 1327 C CA . SER A 1 190 ? -3.248 45.647 49.276 1.00 16.27 190 SER A CA 1
ATOM 1328 C C . SER A 1 190 ? -1.957 44.897 49.004 1.00 14.31 190 SER A C 1
ATOM 1329 O O . SER A 1 190 ? -1.977 43.680 48.798 1.00 15.61 190 SER A O 1
ATOM 1332 N N . LEU A 1 191 ? -0.845 45.617 49.029 1.00 14.24 191 LEU A N 1
ATOM 1333 C CA . LEU A 1 191 ? 0.472 45.023 48.857 1.00 12.88 191 LEU A CA 1
ATOM 1334 C C . LEU A 1 191 ? 1.077 44.790 50.235 1.00 15.88 191 LEU A C 1
ATOM 1335 O O . LEU A 1 191 ? 1.276 45.742 51.000 1.00 14.99 191 LEU A O 1
ATOM 1340 N N . TYR A 1 192 ? 1.353 43.531 50.544 1.00 12.96 192 TYR A N 1
ATOM 1341 C CA . TYR A 1 192 ? 2.015 43.134 51.776 1.00 15.55 192 TYR A CA 1
ATOM 1342 C C . TYR A 1 192 ? 3.412 42.646 51.446 1.00 15.99 192 TYR A C 1
ATOM 1343 O O . TYR A 1 192 ? 3.594 41.862 50.506 1.00 14.21 192 TYR A O 1
ATOM 1352 N N . ILE A 1 193 ? 4.388 43.099 52.227 1.00 15.52 193 ILE A N 1
ATOM 1353 C CA . ILE A 1 193 ? 5.768 42.650 52.120 1.00 18.59 193 ILE A CA 1
ATOM 1354 C C . ILE A 1 193 ? 6.170 42.130 53.493 1.00 20.54 193 ILE A C 1
ATOM 1355 O O . ILE A 1 193 ? 6.055 42.852 54.489 1.00 20.17 193 ILE A O 1
ATOM 1360 N N . ASP A 1 194 ? 6.595 40.866 53.547 1.00 22.31 194 ASP A N 1
ATOM 1361 C CA . ASP A 1 194 ? 7.026 40.229 54.795 1.00 27.02 194 ASP A CA 1
ATOM 1362 C C . ASP A 1 194 ? 5.952 40.327 55.875 1.00 28.86 194 ASP A C 1
ATOM 1363 O O . ASP A 1 194 ? 6.244 40.548 57.053 1.00 32.40 194 ASP A O 1
ATOM 1368 N N . GLY A 1 195 ? 4.693 40.179 55.465 1.00 27.54 195 GLY A N 1
ATOM 1369 C CA . GLY A 1 195 ? 3.574 40.179 56.378 1.00 28.69 195 GLY A CA 1
ATOM 1370 C C . GLY A 1 195 ? 3.010 41.539 56.727 1.00 32.84 195 GLY A C 1
ATOM 1371 O O . GLY A 1 195 ? 1.960 41.605 57.382 1.00 31.46 195 GLY A O 1
ATOM 1372 N N . GLU A 1 196 ? 3.658 42.625 56.314 1.00 26.33 196 GLU A N 1
ATOM 1373 C CA . GLU A 1 196 ? 3.241 43.970 56.684 1.00 30.04 196 GLU A CA 1
ATOM 1374 C C . GLU A 1 196 ? 2.651 44.696 55.485 1.00 19.92 196 GLU A C 1
ATOM 1375 O O . GLU A 1 196 ? 3.147 44.571 54.364 1.00 18.55 196 GLU A O 1
ATOM 1381 N N . LEU A 1 197 ? 1.595 45.462 55.725 1.00 22.93 197 LEU A N 1
ATOM 1382 C CA . LEU A 1 197 ? 0.992 46.257 54.663 1.00 20.14 197 LEU A CA 1
ATOM 1383 C C . LEU A 1 197 ? 1.970 47.337 54.196 1.00 21.08 197 LEU A C 1
ATOM 1384 O O . LEU A 1 197 ? 2.356 48.216 54.974 1.00 23.51 197 LEU A O 1
ATOM 1389 N N . ALA A 1 198 ? 2.385 47.257 52.930 1.00 18.39 198 ALA A N 1
ATOM 1390 C CA . ALA A 1 198 ? 3.382 48.159 52.361 1.00 18.75 198 ALA A CA 1
ATOM 1391 C C . ALA A 1 198 ? 2.775 49.239 51.483 1.00 19.09 198 ALA A C 1
ATOM 1392 O O . ALA A 1 198 ? 3.320 50.348 51.398 1.00 20.61 198 ALA A O 1
ATOM 1394 N N . ALA A 1 199 ? 1.674 48.929 50.815 1.00 18.25 199 ALA A N 1
ATOM 1395 C CA . ALA A 1 199 ? 0.971 49.911 50.015 1.00 18.82 199 ALA A CA 1
ATOM 1396 C C . ALA A 1 199 ? -0.474 49.457 49.937 1.00 24.96 199 ALA A C 1
ATOM 1397 O O . ALA A 1 199 ? -0.737 48.281 49.699 1.00 19.20 199 ALA A O 1
ATOM 1399 N N A SER A 1 200 ? -1.405 50.402 50.086 0.80 29.60 200 SER A N 1
ATOM 1400 N N B SER A 1 200 ? -1.386 50.343 50.302 0.20 28.43 200 SER A N 1
ATOM 1401 C CA A SER A 1 200 ? -2.838 50.155 49.923 0.80 26.88 200 SER A CA 1
ATOM 1402 C CA B SER A 1 200 ? -2.746 50.150 49.856 0.20 29.07 200 SER A CA 1
ATOM 1403 C C A SER A 1 200 ? -3.351 51.013 48.778 0.80 29.42 200 SER A C 1
ATOM 1404 C C B SER A 1 200 ? -2.864 50.739 48.464 0.20 30.96 200 SER A C 1
ATOM 1405 O O A SER A 1 200 ? -3.241 52.242 48.826 0.80 28.34 200 SER A O 1
ATOM 1406 O O B SER A 1 200 ? -1.997 51.491 48.014 0.20 35.30 200 SER A O 1
ATOM 1411 N N . SER A 1 201 ? -3.927 50.371 47.762 1.00 39.53 201 SER A N 1
ATOM 1412 C CA . SER A 1 201 ? -4.231 51.026 46.497 1.00 49.44 201 SER A CA 1
ATOM 1413 C C . SER A 1 201 ? -5.567 50.519 45.984 1.00 53.30 201 SER A C 1
ATOM 1414 O O . SER A 1 201 ? -6.168 49.591 46.532 1.00 43.16 201 SER A O 1
ATOM 1417 N N . THR A 1 202 ? -6.021 51.144 44.913 1.00 60.46 202 THR A N 1
ATOM 1418 C CA . THR A 1 202 ? -7.201 50.711 44.195 1.00 61.89 202 THR A CA 1
ATOM 1419 C C . THR A 1 202 ? -6.811 50.350 42.770 1.00 54.56 202 THR A C 1
ATOM 1420 O O . THR A 1 202 ? -5.652 50.460 42.364 1.00 48.42 202 THR A O 1
ATOM 1424 N N . CYS A 1 203 ? -7.805 49.924 42.018 1.00 55.13 203 CYS A N 1
ATOM 1425 C CA . CYS A 1 203 ? -7.655 49.517 40.635 1.00 58.44 203 CYS A CA 1
ATOM 1426 C C . CYS A 1 203 ? -9.016 49.653 39.964 1.00 56.70 203 CYS A C 1
ATOM 1427 O O . CYS A 1 203 ? -9.983 49.012 40.396 1.00 57.85 203 CYS A O 1
ATOM 1430 N N . PRO A 1 204 ? -9.144 50.498 38.942 1.00 51.78 204 PRO A N 1
ATOM 1431 C CA . PRO A 1 204 ? -10.466 50.727 38.337 1.00 55.39 204 PRO A CA 1
ATOM 1432 C C . PRO A 1 204 ? -11.011 49.462 37.697 1.00 57.94 204 PRO A C 1
ATOM 1433 O O . PRO A 1 204 ? -10.404 48.895 36.785 1.00 61.21 204 PRO A O 1
ATOM 1437 N N . ARG A 1 205 ? -12.166 49.021 38.196 1.00 56.89 205 ARG A N 1
ATOM 1438 C CA . ARG A 1 205 ? -12.884 47.846 37.700 1.00 59.69 205 ARG A CA 1
ATOM 1439 C C . ARG A 1 205 ? -14.167 47.647 38.505 1.00 59.79 205 ARG A C 1
ATOM 1440 O O . ARG A 1 205 ? -15.261 47.980 38.053 1.00 65.58 205 ARG A O 1
ATOM 1442 N N . CYS A 1 215 ? -8.980 42.573 37.843 1.00 50.15 215 CYS A N 1
ATOM 1443 C CA . CYS A 1 215 ? -7.757 43.355 37.958 1.00 53.55 215 CYS A CA 1
ATOM 1444 C C . CYS A 1 215 ? -6.534 42.477 37.660 1.00 51.82 215 CYS A C 1
ATOM 1445 O O . CYS A 1 215 ? -5.961 41.875 38.562 1.00 60.19 215 CYS A O 1
ATOM 1448 N N . SER A 1 216 ? -6.138 42.405 36.389 1.00 41.19 216 SER A N 1
ATOM 1449 C CA . SER A 1 216 ? -5.085 41.489 35.941 1.00 35.46 216 SER A CA 1
ATOM 1450 C C . SER A 1 216 ? -3.765 42.256 35.897 1.00 29.26 216 SER A C 1
ATOM 1451 O O . SER A 1 216 ? -3.393 42.843 34.880 1.00 30.78 216 SER A O 1
ATOM 1454 N N . LEU A 1 217 ? -3.042 42.234 37.016 1.00 23.38 217 LEU A N 1
ATOM 1455 C CA . LEU A 1 217 ? -1.860 43.060 37.183 1.00 16.90 217 LEU A CA 1
ATOM 1456 C C . LEU A 1 217 ? -0.550 42.303 37.087 1.00 11.95 217 LEU A C 1
ATOM 1457 O O . LEU A 1 217 ? 0.498 42.943 36.952 1.00 11.61 217 LEU A O 1
ATOM 1462 N N . ALA A 1 218 ? -0.582 40.974 37.191 1.00 12.43 218 ALA A N 1
ATOM 1463 C CA . ALA A 1 218 ? 0.648 40.222 37.422 1.00 13.51 218 ALA A CA 1
ATOM 1464 C C . ALA A 1 218 ? 1.642 40.401 36.286 1.00 10.64 218 ALA A C 1
ATOM 1465 O O . ALA A 1 218 ? 2.838 40.583 36.522 1.00 10.64 218 ALA A O 1
ATOM 1467 N N . SER A 1 219 ? 1.171 40.313 35.040 1.00 11.21 219 SER A N 1
ATOM 1468 C CA . SER A 1 219 ? 2.097 40.393 33.917 1.00 10.78 219 SER A CA 1
ATOM 1469 C C . SER A 1 219 ? 2.656 41.795 33.758 1.00 10.93 219 SER A C 1
ATOM 1470 O O . SER A 1 219 ? 3.844 41.960 33.464 1.00 10.98 219 SER A O 1
ATOM 1473 N N . PHE A 1 220 ? 1.828 42.826 33.955 1.00 10.36 220 PHE A N 1
ATOM 1474 C CA . PHE A 1 220 ? 2.354 44.183 33.883 1.00 12.28 220 PHE A CA 1
ATOM 1475 C C . PHE A 1 220 ? 3.392 44.423 34.970 1.00 10.57 220 PHE A C 1
ATOM 1476 O O . PHE A 1 220 ? 4.444 45.026 34.723 1.00 10.67 220 PHE A O 1
ATOM 1484 N N . ILE A 1 221 ? 3.100 43.971 36.188 1.00 9.0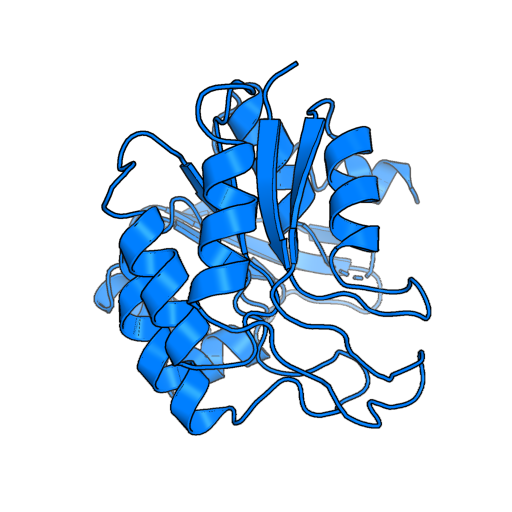3 221 ILE A N 1
ATOM 1485 C CA . ILE A 1 221 ? 4.064 44.093 37.275 1.00 9.54 221 ILE A CA 1
ATOM 1486 C C . ILE A 1 221 ? 5.346 43.351 36.937 1.00 10.59 221 ILE A C 1
ATOM 1487 O O . ILE A 1 221 ? 6.454 43.856 37.170 1.00 10.31 221 ILE A O 1
ATOM 1492 N N . ALA A 1 222 ? 5.218 42.145 36.375 1.00 10.03 222 ALA A N 1
ATOM 1493 C CA . ALA A 1 222 ? 6.408 41.388 36.000 1.00 11.37 222 ALA A CA 1
ATOM 1494 C C . ALA A 1 222 ? 7.267 42.173 35.027 1.00 11.72 222 ALA A C 1
ATOM 1495 O O . ALA A 1 222 ? 8.497 42.167 35.137 1.00 10.78 222 ALA A O 1
ATOM 1497 N N . GLY A 1 223 ? 6.635 42.842 34.055 1.00 10.58 223 GLY A N 1
ATOM 1498 C CA . GLY A 1 223 ? 7.394 43.651 33.117 1.00 10.84 223 GLY A CA 1
ATOM 1499 C C . GLY A 1 223 ? 8.118 44.795 33.794 1.00 10.48 223 GLY A C 1
ATOM 1500 O O . GLY A 1 223 ? 9.272 45.080 33.474 1.00 13.00 223 GLY A O 1
ATOM 1501 N N . ARG A 1 224 ? 7.451 45.466 34.736 1.00 9.13 224 ARG A N 1
ATOM 1502 C CA . ARG A 1 224 ? 8.104 46.558 35.449 1.00 10.51 224 ARG A CA 1
ATOM 1503 C C . ARG A 1 224 ? 9.238 46.040 36.323 1.00 12.13 224 ARG A C 1
ATOM 1504 O O . ARG A 1 224 ? 10.293 46.681 36.418 1.00 13.00 224 ARG A O 1
ATOM 1512 N N . LEU A 1 225 ? 9.046 44.886 36.971 1.00 11.13 225 LEU A N 1
ATOM 1513 C CA . LEU A 1 225 ? 10.152 44.280 37.710 1.00 13.38 225 LEU A CA 1
ATOM 1514 C C . LEU A 1 225 ? 11.317 43.953 36.786 1.00 14.70 225 LEU A C 1
ATOM 1515 O O . LEU A 1 225 ? 12.482 44.178 37.138 1.00 14.02 225 LEU A O 1
ATOM 1520 N N . ALA A 1 226 ? 11.026 43.407 35.603 1.00 13.83 226 ALA A N 1
ATOM 1521 C CA . ALA A 1 226 ? 12.077 43.130 34.633 1.00 11.74 226 ALA A CA 1
ATOM 1522 C C . ALA A 1 226 ? 12.851 44.389 34.265 1.00 16.43 226 ALA A C 1
ATOM 1523 O O . ALA A 1 226 ? 14.069 44.330 34.041 1.00 18.44 226 ALA A O 1
ATOM 1525 N N . LEU A 1 227 ? 12.167 45.530 34.205 1.00 14.40 227 LEU A N 1
ATOM 1526 C CA . LEU A 1 227 ? 12.779 46.814 33.893 1.00 17.15 227 LEU A CA 1
ATOM 1527 C C . LEU A 1 227 ? 13.494 47.441 35.083 1.00 19.41 227 LEU A C 1
ATOM 1528 O O . LEU A 1 227 ? 14.037 48.545 34.940 1.00 21.39 227 LEU A O 1
ATOM 1533 N N . GLY A 1 228 ? 13.506 46.776 36.237 1.00 14.58 228 GLY A N 1
ATOM 1534 C CA . GLY A 1 228 ? 14.268 47.229 37.383 1.00 17.51 228 GLY A CA 1
ATOM 1535 C C . GLY A 1 228 ? 13.489 47.981 38.434 1.00 18.01 228 GLY A C 1
ATOM 1536 O O . GLY A 1 228 ? 14.105 48.505 39.374 1.00 18.36 228 GLY A O 1
ATOM 1537 N N . ASP A 1 229 ? 12.166 48.057 38.311 1.00 15.18 229 ASP A N 1
ATOM 1538 C CA . ASP A 1 229 ? 11.368 48.750 39.313 1.00 13.44 229 ASP A CA 1
ATOM 1539 C C . ASP A 1 229 ? 11.368 47.972 40.621 1.00 17.96 229 ASP A C 1
ATOM 1540 O O . ASP A 1 229 ? 11.426 46.740 40.634 1.00 16.18 229 ASP A O 1
ATOM 1545 N N . SER A 1 230 ? 11.245 48.702 41.725 1.00 18.17 230 SER A N 1
ATOM 1546 C CA . SER A 1 230 ? 10.899 48.055 42.978 1.00 17.95 230 SER A CA 1
ATOM 1547 C C . SER A 1 230 ? 9.460 47.551 42.918 1.00 15.08 230 SER A C 1
ATOM 1548 O O . SER A 1 230 ? 8.668 47.958 42.061 1.00 15.63 230 SER A O 1
ATOM 1551 N N . LEU A 1 231 ? 9.124 46.644 43.846 1.00 16.32 231 LEU A N 1
ATOM 1552 C CA . LEU A 1 231 ? 7.752 46.147 43.952 1.00 16.60 231 LEU A CA 1
ATOM 1553 C C . LEU A 1 231 ? 6.744 47.281 44.087 1.00 14.20 231 LEU A C 1
ATOM 1554 O O . LEU A 1 231 ? 5.735 47.311 43.374 1.00 14.98 231 LEU A O 1
ATOM 1559 N N . LYS A 1 232 ? 6.978 48.202 45.033 1.00 13.48 232 LYS A N 1
ATOM 1560 C CA A LYS A 1 232 ? 6.032 49.295 45.238 0.54 13.92 232 LYS A CA 1
ATOM 1561 C CA B LYS A 1 232 ? 6.035 49.298 45.239 0.46 13.93 232 LYS A CA 1
ATOM 1562 C C . LYS A 1 232 ? 5.895 50.149 43.984 1.00 16.47 232 LYS A C 1
ATOM 1563 O O . LYS A 1 232 ? 4.784 50.550 43.616 1.00 15.02 232 LYS A O 1
ATOM 1574 N N . ILE A 1 233 ? 7.011 50.437 43.311 1.00 13.26 233 ILE A N 1
ATOM 1575 C CA . ILE A 1 233 ? 6.934 51.259 42.111 1.00 13.09 233 ILE A CA 1
ATOM 1576 C C . ILE A 1 233 ? 6.250 50.493 40.990 1.00 13.23 233 ILE A C 1
ATOM 1577 O O . ILE A 1 233 ? 5.451 51.058 40.237 1.00 12.89 233 ILE A O 1
ATOM 1582 N N . ALA A 1 234 ? 6.525 49.192 40.889 1.00 10.94 234 ALA A N 1
ATOM 1583 C CA . ALA A 1 234 ? 5.881 48.366 39.871 1.00 13.74 234 ALA A CA 1
ATOM 1584 C C . ALA A 1 234 ? 4.377 48.321 40.076 1.00 15.18 234 ALA A C 1
ATOM 1585 O O . ALA A 1 234 ? 3.600 48.462 39.128 1.00 15.23 234 ALA A O 1
ATOM 1587 N N . VAL A 1 235 ? 3.942 48.116 41.321 1.00 12.96 235 VAL A N 1
ATOM 1588 C CA . VAL A 1 235 ? 2.513 48.070 41.594 1.00 15.77 235 VAL A CA 1
ATOM 1589 C C . VAL A 1 235 ? 1.871 49.412 41.279 1.00 19.04 235 VAL A C 1
ATOM 1590 O O . VAL A 1 235 ? 0.779 49.478 40.701 1.00 20.17 235 VAL A O 1
ATOM 1594 N N . GLN A 1 236 ? 2.538 50.506 41.648 1.00 14.79 236 GLN A N 1
ATOM 1595 C CA . GLN A 1 236 ? 1.990 51.820 41.355 1.00 13.51 236 GLN A CA 1
ATOM 1596 C C . GLN A 1 236 ? 1.864 52.038 39.847 1.00 15.95 236 GLN A C 1
ATOM 1597 O O . GLN A 1 236 ? 0.853 52.571 39.374 1.00 15.53 236 GLN A O 1
ATOM 1603 N N . HIS A 1 237 ? 2.893 51.651 39.085 1.00 15.98 237 HIS A N 1
ATOM 1604 C CA A HIS A 1 237 ? 2.829 51.769 37.628 0.48 15.27 237 HIS A CA 1
ATOM 1605 C CA B HIS A 1 237 ? 2.823 51.778 37.632 0.52 15.25 237 HIS A CA 1
ATOM 1606 C C . HIS A 1 237 ? 1.656 50.978 37.068 1.00 13.82 237 HIS A C 1
ATOM 1607 O O . HIS A 1 237 ? 0.975 51.429 36.142 1.00 14.95 237 HIS A O 1
ATOM 1620 N N . ALA A 1 238 ? 1.414 49.783 37.615 1.00 14.57 238 ALA A N 1
ATOM 1621 C CA . ALA A 1 238 ? 0.315 48.962 37.124 1.00 18.17 238 ALA A CA 1
ATOM 1622 C C . ALA A 1 238 ? -1.028 49.656 37.318 1.00 17.46 238 ALA A C 1
ATOM 1623 O O . ALA A 1 238 ? -1.888 49.613 36.430 1.00 19.68 238 ALA A O 1
ATOM 1625 N N . GLU A 1 239 ? -1.239 50.305 38.469 1.00 19.18 239 GLU A N 1
ATOM 1626 C CA A GLU A 1 239 ? -2.491 51.031 38.685 0.59 24.83 239 GLU A CA 1
ATOM 1627 C CA B GLU A 1 239 ? -2.498 51.010 38.665 0.41 24.67 239 GLU A CA 1
ATOM 1628 C C . GLU A 1 239 ? -2.597 52.229 37.755 1.00 22.65 239 GLU A C 1
ATOM 1629 O O . GLU A 1 239 ? -3.668 52.507 37.205 1.00 25.60 239 GLU A O 1
ATOM 1640 N N . THR A 1 240 ? -1.492 52.964 37.580 1.00 17.44 240 THR A N 1
ATOM 1641 C CA . THR A 1 240 ? -1.511 54.105 36.670 1.00 18.13 240 THR A CA 1
ATOM 1642 C C . THR A 1 240 ? -1.864 53.658 35.258 1.00 20.67 240 THR A C 1
ATOM 1643 O O . THR A 1 240 ? -2.611 54.338 34.544 1.00 23.45 240 THR A O 1
ATOM 1647 N N . TRP A 1 241 ? -1.339 52.501 34.851 1.00 18.61 241 TRP A N 1
ATOM 1648 C CA . TRP A 1 241 ? -1.666 51.930 33.551 1.00 18.97 241 TRP A CA 1
ATOM 1649 C C . TRP A 1 241 ? -3.168 51.702 33.408 1.00 23.22 241 TRP A C 1
ATOM 1650 O O . TRP A 1 241 ? -3.781 52.131 32.423 1.00 28.50 241 TRP A O 1
ATOM 1661 N N . LEU A 1 242 ? -3.785 51.033 34.390 1.00 20.42 242 LEU A N 1
ATOM 1662 C CA . LEU A 1 242 ? -5.222 50.774 34.312 1.00 23.06 242 LEU A CA 1
ATOM 1663 C C . LEU A 1 242 ? -6.036 52.064 34.369 1.00 31.20 242 LEU A C 1
ATOM 1664 O O . LEU A 1 242 ? -7.031 52.210 33.647 1.00 34.83 242 LEU A O 1
ATOM 1669 N N . PHE A 1 243 ? -5.649 53.003 35.232 1.00 31.94 243 PHE A N 1
ATOM 1670 C CA . PHE A 1 243 ? -6.339 54.287 35.252 1.00 38.17 243 PHE A CA 1
ATOM 1671 C C . PHE A 1 243 ? -6.117 55.067 33.964 1.00 45.67 243 PHE A C 1
ATOM 1672 O O . PHE A 1 243 ? -6.940 55.922 33.620 1.00 50.02 243 PHE A O 1
ATOM 1674 N N . GLY A 1 244 ? -5.029 54.787 33.241 1.00 45.68 244 GLY A N 1
ATOM 1675 C CA . GLY A 1 244 ? -4.834 55.401 31.940 1.00 47.91 244 GLY A CA 1
ATOM 1676 C C . GLY A 1 244 ? -5.741 54.822 30.877 1.00 53.70 244 GLY A C 1
ATOM 1677 O O . GLY A 1 244 ? -6.139 55.527 29.944 1.00 56.74 244 GLY A O 1
ATOM 1678 N N . VAL A 1 245 ? -6.078 53.536 30.995 1.00 51.05 245 VAL A N 1
ATOM 1679 C CA . VAL A 1 245 ? -7.074 52.952 30.103 1.00 56.64 245 VAL A CA 1
ATOM 1680 C C . VAL A 1 245 ? -8.426 53.622 30.317 1.00 66.17 245 VAL A C 1
ATOM 1681 O O . VAL A 1 245 ? -9.174 53.867 29.362 1.00 73.52 245 VAL A O 1
ATOM 1685 N N . LEU A 1 246 ? -8.753 53.942 31.567 1.00 62.74 246 LEU A N 1
ATOM 1686 C CA . LEU A 1 246 ? -9.988 54.652 31.884 1.00 64.21 246 LEU A CA 1
ATOM 1687 C C . LE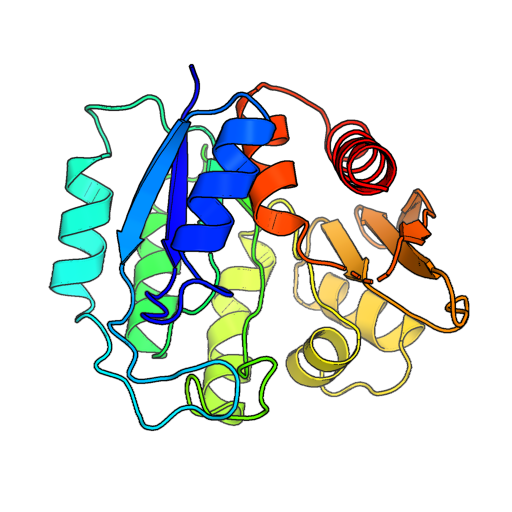U A 1 246 ? -9.853 56.141 31.576 1.00 67.65 246 LEU A C 1
ATOM 1688 O O . LEU A 1 246 ? -9.706 56.537 30.418 1.00 72.26 246 LEU A O 1
#

B-factor: mean 21.13, std 13.25, range [6.72, 83.35]